Protein AF-A0AAD1UBN4-F1 (afdb_monomer)

Secondary structure (DSSP, 8-state):
-HHHHHHHHHHHHHHHHHHHHHHTTSSS---S----HHHHHHHHS-TTTEEEE-TT------GGGGGG---GGGGEEEEEE-SSS---EEEE-SSS-HHHHHHHHHHHHHHT--EEEEEEE-S--GGGTHHHHHHHHHHHHHHHHTTTTS-EEEEEEEEE-GGGTT--SEE---SSHHHHHHHHHHHHTTS-SSTTSPPPPPPPPTTS-TT-S-HHHHHHSS-S-TTS--HHHHHHHHTTTSS-PPPPP--HHHHHHHHHTT--EEEEEEE--PPPSHHHHHTTHHHHHHHHHHHHHH--S-EEEEEEEEEEHHHHHHTT-GGGT-SEEEE-TT-EEESS-HHHHHHHHTTTT--

Structure (mmCIF, N/CA/C/O backbone):
data_AF-A0AAD1UBN4-F1
#
_entry.id   AF-A0AAD1UBN4-F1
#
loop_
_atom_site.group_PDB
_atom_site.id
_atom_site.type_symbol
_atom_site.label_atom_id
_atom_site.label_alt_id
_atom_site.label_comp_id
_atom_site.label_asym_id
_atom_site.label_entity_id
_atom_site.label_seq_id
_atom_site.pdbx_PDB_ins_code
_atom_site.Cartn_x
_atom_site.Cartn_y
_atom_site.Cartn_z
_atom_site.occupancy
_atom_site.B_iso_or_equiv
_atom_site.auth_seq_id
_atom_site.auth_comp_id
_atom_site.auth_asym_id
_atom_site.auth_atom_id
_atom_site.pdbx_PDB_model_num
ATOM 1 N N . MET A 1 1 ? -43.908 -3.451 32.328 1.00 40.69 1 MET A N 1
ATOM 2 C CA . MET A 1 1 ? -43.181 -2.364 33.038 1.00 40.69 1 MET A CA 1
ATOM 3 C C . MET A 1 1 ? -41.656 -2.343 32.811 1.00 40.69 1 MET A C 1
ATOM 5 O O . MET A 1 1 ? -41.041 -1.332 33.131 1.00 40.69 1 MET A O 1
ATOM 9 N N . SER A 1 2 ? -41.026 -3.378 32.235 1.00 44.09 2 SER A N 1
ATOM 10 C CA . SER A 1 2 ? -39.569 -3.437 31.981 1.00 44.09 2 SER A CA 1
ATOM 11 C C . SER A 1 2 ? -39.107 -2.669 30.727 1.00 44.09 2 SER A C 1
ATOM 13 O O . SER A 1 2 ? -38.122 -1.937 30.796 1.00 44.09 2 SER A O 1
ATOM 15 N N . ASN A 1 3 ? -39.853 -2.735 29.616 1.00 34.16 3 ASN A N 1
ATOM 16 C CA . ASN A 1 3 ? -39.474 -2.078 28.348 1.00 34.16 3 ASN A CA 1
ATOM 17 C C . ASN A 1 3 ? -39.501 -0.535 28.417 1.00 34.16 3 ASN A C 1
ATOM 19 O O . ASN A 1 3 ? -38.657 0.132 27.824 1.00 34.16 3 ASN A O 1
ATOM 23 N N . PHE A 1 4 ? -40.404 0.046 29.215 1.00 35.28 4 PHE A N 1
ATOM 24 C CA . PHE A 1 4 ? -40.492 1.502 29.412 1.00 35.28 4 PHE A CA 1
ATOM 25 C C . PHE A 1 4 ? -39.334 2.080 30.245 1.00 35.28 4 PHE A C 1
ATOM 27 O O . PHE A 1 4 ? -38.910 3.210 30.003 1.00 35.28 4 PHE A O 1
ATOM 34 N N . LYS A 1 5 ? -38.783 1.316 31.204 1.00 38.84 5 LYS A N 1
ATOM 35 C CA . LYS A 1 5 ? -37.596 1.736 31.975 1.00 38.84 5 LYS A CA 1
ATOM 36 C C . LYS A 1 5 ? -36.324 1.700 31.118 1.00 38.84 5 LYS A C 1
ATOM 38 O O . LYS A 1 5 ? -35.503 2.606 31.225 1.00 38.84 5 LYS A O 1
ATOM 43 N N . PHE A 1 6 ? -36.204 0.721 30.217 1.00 37.53 6 PHE A N 1
ATOM 44 C CA . PHE A 1 6 ? -35.110 0.650 29.238 1.00 37.53 6 PHE A CA 1
ATOM 45 C C . PHE A 1 6 ? -35.155 1.796 28.210 1.00 37.53 6 PHE A C 1
ATOM 47 O O . PHE A 1 6 ? -34.123 2.403 27.916 1.00 37.53 6 PHE A O 1
ATOM 54 N N . GLY A 1 7 ? -36.348 2.152 27.718 1.00 36.50 7 GLY A N 1
ATOM 55 C CA . GLY A 1 7 ? -36.542 3.305 26.827 1.00 36.50 7 GLY A CA 1
ATOM 56 C C . GLY A 1 7 ? -36.177 4.647 27.476 1.00 36.50 7 GLY A C 1
ATOM 57 O O . GLY A 1 7 ? -35.532 5.490 26.858 1.00 36.50 7 GLY A O 1
ATOM 58 N N . ARG A 1 8 ? -36.503 4.838 28.763 1.00 40.09 8 ARG A N 1
ATOM 59 C CA . ARG A 1 8 ? -36.103 6.053 29.495 1.00 40.09 8 ARG A CA 1
ATOM 60 C C . ARG A 1 8 ? -34.595 6.130 29.717 1.00 40.09 8 ARG A C 1
ATOM 62 O O . ARG A 1 8 ? -34.004 7.163 29.416 1.00 40.09 8 ARG A O 1
ATOM 69 N N . ALA A 1 9 ? -33.955 5.036 30.132 1.00 51.12 9 ALA A N 1
ATOM 70 C CA . ALA A 1 9 ? -32.505 5.004 30.326 1.00 51.12 9 ALA A CA 1
ATOM 71 C C . ALA A 1 9 ? -31.733 5.307 29.026 1.00 51.12 9 ALA A C 1
ATOM 73 O O . ALA A 1 9 ? -30.783 6.087 29.038 1.00 51.12 9 ALA A O 1
ATOM 74 N N . THR A 1 10 ? -32.168 4.758 27.888 1.00 47.69 10 THR A N 1
ATOM 75 C CA . THR A 1 10 ? -31.569 5.052 26.571 1.00 47.69 10 THR A CA 1
ATOM 76 C C . THR A 1 10 ? -31.778 6.509 26.150 1.00 47.69 10 THR A C 1
ATOM 78 O O . THR A 1 10 ? -30.824 7.151 25.702 1.00 47.69 10 THR A O 1
ATOM 81 N N . SER A 1 11 ? -32.968 7.072 26.389 1.00 45.06 11 SER A N 1
ATOM 82 C CA . SER A 1 11 ? -33.256 8.486 26.112 1.00 45.06 11 SER A CA 1
ATOM 83 C C . SER A 1 11 ? -32.447 9.457 26.990 1.00 45.06 11 SER A C 1
ATOM 85 O O . SER A 1 11 ? -31.925 10.453 26.493 1.00 45.06 11 SER A O 1
ATOM 87 N N . GLU A 1 12 ? -32.234 9.145 28.272 1.00 52.19 12 GLU A N 1
ATOM 88 C CA . GLU A 1 12 ? -31.411 9.948 29.188 1.00 52.19 12 GLU A CA 1
ATOM 89 C C . GLU A 1 12 ? -29.925 9.915 28.818 1.00 52.19 12 GLU A C 1
ATOM 91 O O . GLU A 1 12 ? -29.207 10.907 28.971 1.00 52.19 12 GLU A O 1
ATOM 96 N N . ILE A 1 13 ? -29.450 8.771 28.326 1.00 56.34 13 ILE A N 1
ATOM 97 C CA . ILE A 1 13 ? -28.081 8.598 27.840 1.00 56.34 13 ILE A CA 1
ATOM 98 C C . ILE A 1 13 ? -27.878 9.372 26.519 1.00 56.34 13 ILE A C 1
ATOM 100 O O . ILE A 1 13 ? -26.861 10.051 26.353 1.00 56.34 13 ILE A O 1
ATOM 104 N N . GLN A 1 14 ? -28.849 9.352 25.598 1.00 52.72 14 GLN A N 1
ATOM 105 C CA . GLN A 1 14 ? -28.835 10.193 24.389 1.00 52.72 14 GLN A CA 1
ATOM 106 C C . GLN A 1 14 ? -28.922 11.693 24.720 1.00 52.72 14 GLN A C 1
ATOM 108 O O . GLN A 1 14 ? -28.224 12.505 24.106 1.00 52.72 14 GLN A O 1
ATOM 113 N N . CYS A 1 15 ? -29.710 12.067 25.730 1.00 43.66 15 CYS A N 1
ATOM 114 C CA . CYS A 1 15 ? -29.848 13.449 26.180 1.00 43.66 15 CYS A CA 1
ATOM 115 C C . CYS A 1 15 ? -28.535 13.982 26.781 1.00 43.66 15 CYS A C 1
ATOM 117 O O . CYS A 1 15 ? -28.036 15.017 26.331 1.00 43.66 15 CYS A O 1
ATOM 119 N N . ARG A 1 16 ? -27.883 13.229 27.685 1.00 52.25 16 ARG A N 1
ATOM 120 C CA . ARG A 1 16 ? -26.541 13.554 28.220 1.00 52.25 16 ARG A CA 1
ATOM 121 C C . ARG A 1 16 ? -25.511 13.800 27.114 1.00 52.25 16 ARG A C 1
ATOM 123 O O . ARG A 1 16 ? -24.719 14.739 27.199 1.00 52.25 16 ARG A O 1
ATOM 130 N N . TYR A 1 17 ? -25.569 13.009 26.047 1.00 47.91 17 TYR A N 1
ATOM 131 C CA . TYR A 1 17 ? -24.701 13.164 24.883 1.00 47.91 17 TYR A CA 1
ATOM 132 C C . TYR A 1 17 ? -24.978 14.460 24.099 1.00 47.91 17 TYR A C 1
ATOM 134 O O . TYR A 1 17 ? -24.047 15.192 23.754 1.00 47.91 17 TYR A O 1
ATOM 142 N N . SER A 1 18 ? -26.251 14.787 23.855 1.00 44.31 18 SER A N 1
ATOM 143 C CA . SER A 1 18 ? -26.647 16.030 23.175 1.00 44.31 18 SER A CA 1
ATOM 144 C C . SER A 1 18 ? -26.233 17.287 23.962 1.00 44.31 18 SER A C 1
ATOM 146 O O . SER A 1 18 ? -25.742 18.260 23.381 1.00 44.31 18 SER A O 1
ATOM 148 N N . ILE A 1 19 ? -26.312 17.217 25.295 1.00 41.75 19 ILE A N 1
ATOM 149 C CA . ILE A 1 19 ? -25.905 18.274 26.228 1.00 41.75 19 ILE A CA 1
ATOM 150 C C . ILE A 1 19 ? -24.377 18.427 26.245 1.00 41.75 19 ILE A C 1
ATOM 152 O O . ILE A 1 19 ? -23.876 19.547 26.165 1.00 41.75 19 ILE A O 1
ATOM 156 N N . GLY A 1 20 ? -23.616 17.324 26.238 1.00 41.78 20 GLY A N 1
ATOM 157 C CA . GLY A 1 20 ? -22.153 17.354 26.101 1.00 41.78 20 GLY A CA 1
ATOM 158 C C . GLY A 1 20 ? -21.666 17.950 24.769 1.00 41.78 20 GLY A C 1
ATOM 159 O O . GLY A 1 20 ? -20.591 18.555 24.720 1.00 41.78 20 GLY A O 1
ATOM 160 N N . ARG A 1 21 ? -22.473 17.829 23.701 1.00 40.00 21 ARG A N 1
ATOM 161 C CA . ARG A 1 21 ? -22.252 18.458 22.383 1.00 40.00 21 ARG A CA 1
ATOM 162 C C . ARG A 1 21 ? -22.496 19.975 22.416 1.00 40.00 21 ARG A C 1
ATOM 164 O O . ARG A 1 21 ? -21.700 20.709 21.836 1.00 40.00 21 ARG A O 1
ATOM 171 N N . ARG A 1 22 ? -23.551 20.445 23.100 1.00 34.28 22 ARG A N 1
ATOM 172 C CA . ARG A 1 22 ? -23.881 21.882 23.250 1.00 34.28 22 ARG A CA 1
ATOM 173 C C . ARG A 1 22 ? -22.940 22.607 24.219 1.00 34.28 22 ARG A C 1
ATOM 175 O O . ARG A 1 22 ? -22.337 23.600 23.836 1.00 34.28 22 ARG A O 1
ATOM 182 N N . ALA A 1 23 ? -22.686 22.052 25.403 1.00 35.12 23 ALA A N 1
ATOM 183 C CA . ALA A 1 23 ? -21.879 22.710 26.439 1.00 35.12 23 ALA A CA 1
ATOM 184 C C . ALA A 1 23 ? -20.400 22.937 26.050 1.00 35.12 23 ALA A C 1
ATOM 186 O O . ALA A 1 23 ? -19.745 23.827 26.588 1.00 35.12 23 ALA A O 1
ATOM 187 N N . LYS A 1 24 ? -19.854 22.158 25.101 1.00 40.78 24 LYS A N 1
ATOM 188 C CA . LYS A 1 24 ? -18.503 22.377 24.544 1.00 40.78 24 LYS A CA 1
ATOM 189 C C . LYS A 1 24 ? -18.468 23.298 23.325 1.00 40.78 24 LYS A C 1
ATOM 191 O O . LYS A 1 24 ? -17.383 23.771 22.991 1.00 40.78 24 LYS A O 1
ATOM 196 N N . LYS A 1 25 ? -19.606 23.536 22.664 1.00 39.41 25 LYS A N 1
ATOM 197 C CA . LYS A 1 25 ? -19.700 24.453 21.519 1.00 39.41 25 LYS A CA 1
ATOM 198 C C . LYS A 1 25 ? -19.589 25.915 21.970 1.00 39.41 25 LYS A C 1
ATOM 200 O O . LYS A 1 25 ? -19.008 26.712 21.243 1.00 39.41 25 LYS A O 1
ATOM 205 N N . ASP A 1 26 ? -20.018 26.210 23.199 1.00 35.56 26 ASP A N 1
ATOM 206 C CA . ASP A 1 26 ? -20.191 27.590 23.669 1.00 35.56 26 ASP A CA 1
ATOM 207 C C . ASP A 1 26 ? -19.020 28.171 24.481 1.00 35.56 26 ASP A C 1
ATOM 209 O O . ASP A 1 26 ? -19.020 29.366 24.744 1.00 35.56 26 ASP A O 1
ATOM 213 N N . ASN A 1 27 ? -17.991 27.394 24.861 1.00 35.59 27 ASN A N 1
ATOM 214 C CA . ASN A 1 27 ? -17.029 27.867 25.878 1.00 35.59 27 ASN A CA 1
ATOM 215 C C . ASN A 1 27 ? -15.528 27.744 25.576 1.00 35.59 27 ASN A C 1
ATOM 217 O O . ASN A 1 27 ? -14.708 27.735 26.490 1.00 35.59 27 ASN A O 1
ATOM 221 N N . LYS A 1 28 ? -15.117 27.731 24.305 1.00 39.56 28 LYS A N 1
ATOM 222 C CA . LYS A 1 28 ? -13.727 28.066 23.942 1.00 39.56 28 LYS A CA 1
ATOM 223 C C . LYS A 1 28 ? -13.703 28.719 22.567 1.00 39.56 28 LYS A C 1
ATOM 225 O O . LYS A 1 28 ? -13.996 28.057 21.574 1.00 39.56 28 LYS A O 1
ATOM 230 N N . LYS A 1 29 ? -13.307 29.998 22.511 1.00 34.53 29 LYS A N 1
ATOM 231 C CA . LYS A 1 29 ? -12.837 30.654 21.280 1.00 34.53 29 LYS A CA 1
ATOM 232 C C . LYS A 1 29 ? -11.952 29.644 20.526 1.00 34.53 29 LYS A C 1
ATOM 234 O O . LYS A 1 29 ? -10.978 29.150 21.097 1.00 34.53 29 LYS A O 1
ATOM 239 N N . ARG A 1 30 ? -12.347 29.252 19.305 1.00 46.88 30 ARG A N 1
ATOM 240 C CA . ARG A 1 30 ? -11.632 28.296 18.433 1.00 46.88 30 ARG A CA 1
ATOM 241 C C . ARG A 1 30 ? -10.308 28.933 17.989 1.00 46.88 30 ARG A C 1
ATOM 243 O O . ARG A 1 30 ? -10.215 29.465 16.896 1.00 46.88 30 ARG 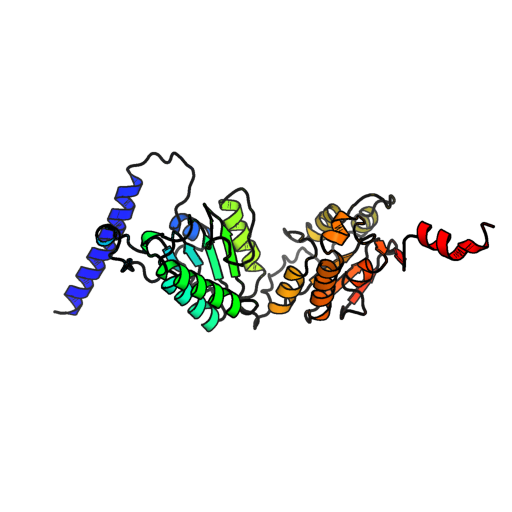A O 1
ATOM 250 N N . VAL A 1 31 ? -9.308 28.927 18.868 1.00 35.25 31 VAL A N 1
ATOM 251 C CA . VAL A 1 31 ? -7.986 29.547 18.641 1.00 35.25 31 VAL A CA 1
ATOM 252 C C . VAL A 1 31 ? -7.076 28.672 17.761 1.00 35.25 31 VAL A C 1
ATOM 254 O O . VAL A 1 31 ? -5.959 29.048 17.444 1.00 35.25 31 VAL A O 1
ATOM 257 N N . ASP A 1 32 ? -7.549 27.518 17.294 1.00 43.16 32 ASP A N 1
ATOM 258 C CA . ASP A 1 32 ? -6.788 26.671 16.378 1.00 43.16 32 ASP A CA 1
ATOM 259 C C . ASP A 1 32 ? -7.786 25.932 15.474 1.00 43.16 32 ASP A C 1
ATOM 261 O O . ASP A 1 32 ? -8.764 25.370 15.974 1.00 43.16 32 ASP A O 1
ATOM 265 N N . HIS A 1 33 ? -7.586 25.936 14.153 1.00 54.91 33 HIS A N 1
ATOM 266 C CA . HIS A 1 33 ? -8.491 25.382 13.125 1.00 54.91 33 HIS A CA 1
ATOM 267 C C . HIS A 1 33 ? -8.629 23.835 13.162 1.00 54.91 33 HIS A C 1
ATOM 269 O O . HIS A 1 33 ? -8.739 23.166 12.131 1.00 54.91 33 HIS A O 1
ATOM 275 N N . LYS A 1 34 ? -8.586 23.206 14.342 1.00 64.94 34 LYS A N 1
ATOM 276 C CA . LYS A 1 34 ? -8.618 21.751 14.503 1.00 64.94 34 LYS A CA 1
ATOM 277 C C . LYS A 1 34 ? -10.053 21.226 14.533 1.00 64.94 34 LYS A C 1
ATOM 279 O O . LYS A 1 34 ? -10.705 21.261 15.571 1.00 64.94 34 LYS A O 1
ATOM 284 N N . LEU A 1 35 ? -10.480 20.642 13.412 1.00 70.81 35 LEU A N 1
ATOM 285 C CA . LEU A 1 35 ? -11.685 19.808 13.330 1.00 70.81 35 LEU A CA 1
ATOM 286 C C . LEU A 1 35 ? -11.656 18.700 14.392 1.00 70.81 35 LEU A C 1
ATOM 288 O O . LEU A 1 35 ? -10.607 18.086 14.633 1.00 70.81 35 LEU A O 1
ATOM 292 N N . THR A 1 36 ? -12.800 18.432 15.006 1.00 79.00 36 THR A N 1
ATOM 293 C CA . THR A 1 36 ? -13.026 17.278 15.880 1.00 79.00 36 THR A CA 1
ATOM 294 C C . THR A 1 36 ? -13.073 15.985 15.068 1.00 79.00 36 THR A C 1
ATOM 296 O O . THR A 1 36 ? -13.302 16.008 13.867 1.00 79.00 36 THR A O 1
ATOM 299 N N . VAL A 1 37 ? -12.883 14.843 15.730 1.00 76.00 37 VAL A N 1
ATOM 300 C CA . VAL A 1 37 ? -12.963 13.516 15.095 1.00 76.00 37 VAL A CA 1
ATOM 301 C C . VAL A 1 37 ? -14.274 13.325 14.326 1.00 76.00 37 VAL A C 1
ATOM 303 O O . VAL A 1 37 ? -14.255 12.895 13.184 1.00 76.00 37 VAL A O 1
ATOM 306 N N . ARG A 1 38 ? -15.414 13.696 14.920 1.00 79.12 38 ARG A N 1
ATOM 307 C CA . ARG A 1 38 ? -16.723 13.523 14.272 1.00 79.12 38 ARG A CA 1
ATOM 308 C C . ARG A 1 38 ? -16.912 14.458 13.081 1.00 79.12 38 ARG A C 1
ATOM 310 O O . ARG A 1 38 ? -17.337 13.988 12.045 1.00 79.12 38 ARG A O 1
ATOM 317 N N . GLU A 1 39 ? -16.472 15.713 13.182 1.00 80.25 39 GLU A N 1
ATOM 318 C CA . GLU A 1 39 ? -16.469 16.624 12.023 1.00 80.25 39 GLU A CA 1
ATOM 319 C C . GLU A 1 39 ? -15.572 16.105 10.881 1.00 80.25 39 GLU A C 1
ATOM 321 O O . GLU A 1 39 ? -15.825 16.408 9.725 1.00 80.25 39 GLU A O 1
ATOM 326 N N . ARG A 1 40 ? -14.515 15.333 11.177 1.00 78.81 40 ARG A N 1
ATOM 327 C CA . ARG A 1 40 ? -13.683 14.693 10.140 1.00 78.81 40 ARG A CA 1
ATOM 328 C C . ARG A 1 40 ? -14.388 13.489 9.507 1.00 78.81 40 ARG A C 1
ATOM 330 O O . ARG A 1 40 ? -14.245 13.301 8.306 1.00 78.81 40 ARG A O 1
ATOM 337 N N . LEU A 1 41 ? -15.148 12.719 10.290 1.00 78.56 41 LEU A N 1
ATOM 338 C CA . LEU A 1 41 ? -15.990 11.627 9.783 1.00 78.56 41 LEU A CA 1
ATOM 339 C C . LEU A 1 41 ? -17.098 12.162 8.871 1.00 78.56 41 LEU A C 1
ATOM 341 O O . LEU A 1 41 ? -17.278 11.626 7.787 1.00 78.56 41 LEU A O 1
ATOM 345 N N . ASP A 1 42 ? -17.745 13.262 9.265 1.00 81.62 42 ASP A N 1
ATOM 346 C CA . ASP A 1 42 ? -18.785 13.932 8.470 1.00 81.62 42 ASP A CA 1
ATOM 347 C C . ASP A 1 42 ? -18.246 14.457 7.119 1.00 81.62 42 ASP A C 1
ATOM 349 O O . ASP A 1 42 ? -19.007 14.658 6.183 1.00 81.62 42 ASP A O 1
ATOM 353 N N . LEU A 1 43 ? -16.931 14.697 7.003 1.00 80.44 43 LEU A N 1
ATOM 354 C CA . LEU A 1 43 ? -16.283 15.070 5.737 1.00 80.44 43 LEU A CA 1
ATOM 355 C C . LEU A 1 43 ? -15.832 13.862 4.910 1.00 80.44 43 LEU A C 1
ATOM 357 O O . LEU A 1 43 ? -15.632 13.989 3.701 1.00 80.44 43 LEU A O 1
ATOM 361 N N . LEU A 1 44 ? -15.567 12.724 5.555 1.00 78.81 44 LEU A N 1
ATOM 362 C CA . LEU A 1 44 ? -15.120 11.534 4.844 1.00 78.81 44 LEU A CA 1
ATOM 363 C C . LEU A 1 44 ? -16.295 10.746 4.276 1.00 78.81 44 LEU A C 1
ATOM 365 O O . LEU A 1 44 ? -16.172 10.251 3.163 1.00 78.81 44 LEU A O 1
ATOM 369 N N . PHE A 1 45 ? -17.398 10.668 5.009 1.00 80.12 45 PHE A N 1
ATOM 370 C CA . PHE A 1 45 ? -18.558 9.861 4.659 1.00 80.12 45 PHE A CA 1
ATOM 371 C C . PHE A 1 45 ? -19.722 10.710 4.188 1.00 80.12 45 PHE A C 1
ATOM 373 O O . PHE A 1 45 ? -19.771 11.914 4.444 1.00 80.12 45 PHE A O 1
ATOM 380 N N . ASP A 1 46 ? -20.651 10.069 3.493 1.00 81.19 46 ASP A N 1
ATOM 381 C CA . ASP A 1 46 ? -21.865 10.740 3.061 1.00 81.19 46 ASP A CA 1
ATOM 382 C C . ASP A 1 46 ? -22.818 10.960 4.248 1.00 81.19 46 ASP A C 1
ATOM 384 O O . ASP A 1 46 ? -22.751 10.310 5.299 1.00 81.19 46 ASP A O 1
ATOM 388 N N . GLU A 1 47 ? -23.693 11.956 4.130 1.00 76.69 47 GLU A N 1
ATOM 389 C CA . GLU A 1 47 ? -24.509 12.375 5.263 1.00 76.69 47 GLU A CA 1
ATOM 390 C C . GLU A 1 47 ? -25.480 11.259 5.690 1.00 76.69 47 GLU A C 1
ATOM 392 O O . GLU A 1 47 ? -26.281 10.754 4.907 1.00 76.69 47 GLU A O 1
ATOM 397 N N . GLY A 1 48 ? -25.406 10.857 6.964 1.00 78.94 48 GLY A N 1
ATOM 398 C CA . GLY A 1 48 ? -26.292 9.842 7.544 1.00 78.94 48 GLY A CA 1
ATOM 399 C C . GLY A 1 48 ? -25.904 8.382 7.279 1.00 78.94 48 GLY A C 1
ATOM 400 O O . GLY A 1 48 ? -26.620 7.487 7.733 1.00 78.94 48 GLY A O 1
ATOM 401 N N . THR A 1 49 ? -24.779 8.107 6.613 1.00 79.81 49 THR A N 1
ATOM 402 C CA . THR A 1 49 ? -24.348 6.730 6.302 1.00 79.81 49 THR A CA 1
ATOM 403 C C . THR A 1 49 ? -23.526 6.082 7.422 1.00 79.81 49 THR A C 1
ATOM 405 O O . THR A 1 49 ? -23.534 4.857 7.569 1.00 79.81 49 THR A O 1
ATOM 408 N N . PHE A 1 50 ? -22.843 6.877 8.251 1.00 83.69 50 PHE A N 1
ATOM 409 C CA . PHE A 1 50 ? -21.962 6.379 9.308 1.00 83.69 50 PHE A CA 1
ATOM 410 C C . PHE A 1 50 ? -22.721 5.921 10.565 1.00 83.69 50 PHE A C 1
ATOM 412 O O . PHE A 1 50 ? -23.409 6.695 11.236 1.00 83.69 50 PHE A O 1
ATOM 419 N N . THR A 1 51 ? -22.510 4.664 10.957 1.00 83.56 51 THR A N 1
ATOM 420 C CA . THR A 1 51 ? -23.065 4.055 12.170 1.00 83.56 51 THR A CA 1
ATOM 421 C C . THR A 1 51 ? -21.961 3.758 13.187 1.00 83.56 51 THR A C 1
ATOM 423 O O . THR A 1 51 ? -21.139 2.856 13.012 1.00 83.56 51 THR A O 1
ATOM 426 N N . GLU A 1 52 ? -21.968 4.509 14.292 1.00 83.62 52 GLU A N 1
ATOM 427 C CA . GLU A 1 52 ? -20.989 4.401 15.382 1.00 83.62 52 GLU A CA 1
ATOM 428 C C . GLU A 1 52 ? -21.269 3.199 16.298 1.00 83.62 52 GLU A C 1
ATOM 430 O O . GLU A 1 52 ? -22.381 3.012 16.795 1.00 83.62 52 GLU A O 1
ATOM 435 N N . TYR A 1 53 ? -20.222 2.439 16.602 1.00 82.25 53 TYR A N 1
ATOM 436 C CA . TYR A 1 53 ? -20.234 1.340 17.557 1.00 82.25 53 TYR A CA 1
ATOM 437 C C . TYR A 1 53 ? -19.670 1.744 18.916 1.00 82.25 53 TYR A C 1
ATOM 439 O O . TYR A 1 53 ? -18.772 2.587 19.037 1.00 82.25 53 TYR A O 1
ATOM 447 N N . ASP A 1 54 ? -20.166 1.067 19.957 1.00 82.25 54 ASP A N 1
ATOM 448 C CA . ASP A 1 54 ? -19.593 1.099 21.301 1.00 82.25 54 ASP A CA 1
ATOM 449 C C . ASP A 1 54 ? -19.419 2.536 21.843 1.00 82.25 54 ASP A C 1
ATOM 451 O O . ASP A 1 54 ? -18.386 2.898 22.422 1.00 82.25 54 ASP A O 1
ATOM 455 N N . ARG A 1 55 ? -20.439 3.375 21.612 1.00 80.62 55 ARG A N 1
ATOM 456 C CA . ARG A 1 55 ? -20.445 4.812 21.937 1.00 80.62 55 ARG A CA 1
ATOM 457 C C . ARG A 1 55 ? -20.255 5.093 23.435 1.00 80.62 55 ARG A C 1
ATOM 459 O O . ARG A 1 55 ? -19.667 6.101 23.810 1.00 80.62 55 ARG A O 1
ATOM 466 N N . TYR A 1 56 ? -20.730 4.197 24.293 1.00 83.06 56 TYR A N 1
ATOM 467 C CA . TYR A 1 56 ? -20.755 4.386 25.750 1.00 83.06 56 TYR A CA 1
ATOM 468 C C . TYR A 1 56 ? -19.682 3.586 26.491 1.00 83.06 56 TYR A C 1
ATOM 470 O O . TYR A 1 56 ? -19.704 3.505 27.717 1.00 83.06 56 TYR A O 1
ATOM 478 N N . VAL A 1 57 ? -18.742 2.978 25.764 1.00 81.81 57 VAL A N 1
ATOM 479 C CA . VAL A 1 57 ? -17.642 2.250 26.395 1.00 81.81 57 VAL A CA 1
ATOM 480 C C . VAL A 1 57 ? -16.710 3.240 27.095 1.00 81.81 57 VAL A C 1
ATOM 482 O O . VAL A 1 57 ? -16.344 4.276 26.538 1.00 81.81 57 VAL A O 1
ATOM 485 N N . VAL A 1 58 ? -16.339 2.895 28.326 1.00 80.88 58 VAL A N 1
ATOM 486 C CA . VAL A 1 58 ? -15.431 3.644 29.199 1.00 80.88 58 VAL A CA 1
ATOM 487 C C . VAL A 1 58 ? -14.299 2.732 29.653 1.00 80.88 58 VAL A C 1
ATOM 489 O O . VAL A 1 58 ? -14.437 1.506 29.653 1.00 80.88 58 VAL A O 1
ATOM 492 N N . HIS A 1 59 ? -13.182 3.323 30.067 1.00 77.69 59 HIS A N 1
ATOM 493 C CA . HIS A 1 59 ? -12.068 2.548 30.602 1.00 77.69 59 HIS A CA 1
ATOM 494 C C . HIS A 1 59 ? -12.428 1.819 31.909 1.00 77.69 59 HIS A C 1
ATOM 496 O O . HIS A 1 59 ? -13.325 2.226 32.656 1.00 77.69 59 HIS A O 1
ATOM 502 N N . LYS A 1 60 ? -11.707 0.722 32.167 1.00 79.88 60 LYS A N 1
ATOM 503 C CA . LYS A 1 60 ? -11.821 -0.100 33.386 1.00 79.88 60 LYS A CA 1
ATOM 504 C C . LYS A 1 60 ? -10.660 0.126 34.366 1.00 79.88 60 LYS A C 1
ATOM 506 O O . LYS A 1 60 ? -10.628 -0.508 35.417 1.00 79.88 60 LYS A O 1
ATOM 511 N N . CYS A 1 61 ? -9.706 0.993 34.021 1.00 79.31 61 CYS A N 1
ATOM 512 C CA . CYS A 1 61 ? -8.520 1.237 34.832 1.00 79.31 61 CYS A CA 1
ATOM 513 C C . CYS A 1 61 ? -8.899 2.001 36.109 1.00 79.31 61 CYS A C 1
ATOM 515 O O . CYS A 1 61 ? -9.555 3.047 36.062 1.00 79.31 61 CYS A O 1
ATOM 517 N N . ASN A 1 62 ? -8.486 1.462 37.254 1.00 82.94 62 ASN A N 1
ATOM 518 C CA . ASN A 1 62 ? -8.701 2.086 38.558 1.00 82.94 62 ASN A CA 1
ATOM 519 C C . ASN A 1 62 ? -7.447 2.796 39.086 1.00 82.94 62 ASN A C 1
ATOM 521 O O . ASN A 1 62 ? -7.549 3.550 40.057 1.00 82.94 62 ASN A O 1
ATOM 525 N N . ASP A 1 63 ? -6.305 2.596 38.433 1.00 82.06 63 ASP A N 1
ATOM 526 C CA . ASP A 1 63 ? -5.010 3.086 38.883 1.00 82.06 63 ASP A CA 1
ATOM 527 C C . ASP A 1 63 ? -4.862 4.597 38.660 1.00 82.06 63 ASP A C 1
ATOM 529 O O . ASP A 1 63 ? -5.589 5.227 37.881 1.00 82.06 63 ASP A O 1
ATOM 533 N N . PHE A 1 64 ? -3.928 5.208 39.394 1.00 81.38 64 PHE A N 1
ATOM 534 C CA . PHE A 1 64 ? -3.556 6.627 39.274 1.00 81.38 64 PHE A CA 1
ATOM 535 C C . PHE A 1 64 ? -4.740 7.618 39.326 1.00 81.38 64 PHE A C 1
ATOM 537 O O . PHE A 1 64 ? -4.705 8.686 38.715 1.00 81.38 64 PHE A O 1
ATOM 544 N N . GLY A 1 65 ? -5.822 7.273 40.037 1.00 78.19 65 GLY A N 1
ATOM 545 C CA . GLY A 1 65 ? -6.994 8.142 40.208 1.00 78.19 65 GLY A CA 1
ATOM 546 C C . GLY A 1 65 ? -7.873 8.306 38.959 1.00 78.19 65 GLY A C 1
ATOM 547 O O . GLY A 1 65 ? -8.827 9.090 38.978 1.00 78.19 65 GLY A O 1
ATOM 548 N N . ILE A 1 66 ? -7.615 7.543 37.889 1.00 77.75 66 ILE A N 1
ATOM 549 C CA . ILE A 1 66 ? -8.339 7.627 36.611 1.00 77.75 66 ILE A CA 1
ATOM 550 C C . ILE A 1 66 ? -9.803 7.164 36.728 1.00 77.75 66 ILE A C 1
ATOM 552 O O . ILE A 1 66 ? -10.652 7.594 35.944 1.00 77.75 66 ILE A O 1
ATOM 556 N N . LYS A 1 67 ? -10.153 6.407 37.777 1.00 76.06 67 LYS A N 1
ATOM 557 C CA . LYS A 1 67 ? -11.524 5.949 38.075 1.00 76.06 67 LYS A CA 1
ATOM 558 C C . LYS A 1 67 ? -12.576 7.070 38.064 1.00 76.06 67 LYS A C 1
ATOM 560 O O . LYS A 1 67 ? -13.722 6.830 37.681 1.00 76.06 67 LYS A O 1
ATOM 565 N N . LYS A 1 68 ? -12.196 8.288 38.476 1.00 77.00 68 LYS A N 1
ATOM 566 C CA . LYS A 1 68 ? -13.081 9.469 38.518 1.00 77.00 68 LYS A CA 1
ATOM 567 C C . LYS A 1 68 ? -13.222 10.167 37.158 1.00 77.00 68 LYS A C 1
ATOM 569 O O . LYS A 1 68 ? -14.192 10.883 36.939 1.00 77.00 68 LYS A O 1
ATOM 574 N N . GLN A 1 69 ? -12.282 9.954 36.238 1.00 74.00 69 GLN A N 1
ATOM 575 C CA . GLN A 1 69 ? -12.248 10.590 34.922 1.00 74.00 69 GLN A CA 1
ATOM 576 C C . GLN A 1 69 ? -12.748 9.624 33.847 1.00 74.00 69 GLN A C 1
ATOM 578 O O . GLN A 1 69 ? -11.963 9.043 33.099 1.00 74.00 69 GLN A O 1
ATOM 583 N N . LYS A 1 70 ? -14.066 9.439 33.770 1.00 73.44 70 LYS A N 1
ATOM 584 C CA . LYS A 1 70 ? -14.691 8.631 32.717 1.00 73.44 70 LYS A CA 1
ATOM 585 C C . LYS A 1 70 ? -15.099 9.520 31.552 1.00 73.44 70 LYS A C 1
ATOM 587 O O . LYS A 1 70 ? -15.830 10.490 31.727 1.00 73.44 70 LYS A O 1
ATOM 592 N N . PHE A 1 71 ? -14.611 9.179 30.367 1.00 75.56 71 PHE A N 1
ATOM 593 C CA . PHE A 1 71 ? -15.011 9.813 29.121 1.00 75.56 71 PHE A CA 1
ATOM 594 C C . PHE A 1 71 ? -15.758 8.784 28.284 1.00 75.56 71 PHE A C 1
ATOM 596 O O . PHE A 1 71 ? -15.233 7.694 28.054 1.00 75.56 71 PHE A O 1
ATOM 603 N N . ASP A 1 72 ? -16.947 9.143 27.807 1.00 71.38 72 ASP A N 1
ATOM 604 C CA . ASP A 1 72 ? -17.669 8.336 26.824 1.00 71.38 72 ASP A CA 1
ATOM 605 C C . ASP A 1 72 ? -16.792 8.118 25.586 1.00 71.38 72 ASP A C 1
ATOM 607 O O . ASP A 1 72 ? -15.937 8.953 25.260 1.00 71.38 72 ASP A O 1
ATOM 611 N N . THR A 1 73 ? -16.995 6.998 24.890 1.00 68.56 73 THR A N 1
ATOM 612 C CA . THR A 1 73 ? -16.145 6.479 23.799 1.00 68.56 73 THR A CA 1
ATOM 613 C C . THR A 1 73 ? -14.686 6.197 24.174 1.00 68.56 73 THR A C 1
ATOM 615 O O . THR A 1 73 ? -13.906 5.843 23.297 1.00 68.56 73 THR A O 1
ATOM 618 N N . ASP A 1 74 ? -14.285 6.424 25.430 1.00 70.56 74 ASP A N 1
ATOM 619 C CA . ASP A 1 74 ? -12.892 6.508 25.892 1.00 70.56 74 ASP A CA 1
ATOM 620 C C . ASP A 1 74 ? -11.952 7.241 24.908 1.00 70.56 74 ASP A C 1
ATOM 622 O O . ASP A 1 74 ? -10.770 6.930 24.771 1.00 70.56 74 ASP A O 1
ATOM 626 N N . ARG A 1 75 ? -12.497 8.268 24.235 1.00 72.69 75 ARG A N 1
ATOM 627 C CA . ARG A 1 75 ? -11.832 9.110 23.223 1.00 72.69 75 ARG A CA 1
ATOM 628 C C . ARG A 1 75 ? -11.477 8.411 21.899 1.00 72.69 75 ARG A C 1
ATOM 630 O O . ARG A 1 75 ? -10.693 8.966 21.132 1.00 72.69 75 ARG A O 1
ATOM 637 N N . VAL A 1 76 ? -12.075 7.264 21.583 1.00 75.50 76 VAL A N 1
ATOM 638 C CA . VAL A 1 76 ? -11.909 6.575 20.293 1.00 75.50 76 VAL A CA 1
ATOM 639 C C . VAL A 1 76 ? -13.272 6.324 19.649 1.00 75.50 76 VAL A C 1
ATOM 641 O O . VAL A 1 76 ? -14.143 5.656 20.216 1.00 75.50 76 VAL A O 1
ATOM 644 N N . VAL A 1 77 ? -13.442 6.847 18.437 1.00 80.25 77 VAL A N 1
ATOM 645 C CA . VAL A 1 77 ? -14.662 6.675 17.641 1.00 80.25 77 VAL A CA 1
ATOM 646 C C . VAL A 1 77 ? -14.435 5.557 16.637 1.00 80.25 77 VAL A C 1
ATOM 648 O O . VAL A 1 77 ? -13.415 5.514 15.958 1.00 80.25 77 VAL A O 1
ATOM 651 N N . THR A 1 78 ? -15.383 4.634 16.577 1.00 82.25 78 THR A N 1
ATOM 652 C CA . THR A 1 78 ? -15.302 3.391 15.810 1.00 82.25 78 THR A CA 1
ATOM 653 C C . THR A 1 78 ? -16.667 3.165 15.183 1.00 82.25 78 THR A C 1
ATOM 655 O O . THR A 1 78 ? -17.664 3.282 15.896 1.00 82.25 78 THR A O 1
ATOM 658 N N . GLY A 1 79 ? -16.757 2.845 13.904 1.00 82.69 79 GLY A N 1
ATOM 659 C CA . GLY A 1 79 ? -18.043 2.569 13.270 1.00 82.69 79 GLY A CA 1
ATOM 660 C C . GLY A 1 79 ? -17.884 2.267 11.796 1.00 82.69 79 GLY A C 1
ATOM 661 O O . GLY A 1 79 ? -16.793 2.436 11.267 1.00 82.69 79 GLY A O 1
ATOM 662 N N . HIS A 1 80 ? -18.965 1.843 11.155 1.00 80.38 80 HIS A N 1
ATOM 663 C CA . HIS A 1 80 ? -18.998 1.470 9.740 1.00 80.38 80 HIS A CA 1
ATOM 664 C C . HIS A 1 80 ? -19.884 2.406 8.931 1.00 80.38 80 HIS A C 1
ATOM 666 O O . HIS A 1 80 ? -20.754 3.071 9.497 1.00 80.38 80 HIS A O 1
ATOM 672 N N . GLU A 1 81 ? -19.651 2.457 7.626 1.00 80.06 81 GLU A N 1
ATOM 673 C CA . GLU A 1 81 ? -20.527 3.138 6.686 1.00 80.06 81 GLU A CA 1
ATOM 674 C C . GLU A 1 81 ? -21.531 2.135 6.095 1.00 80.06 81 GLU A C 1
ATOM 676 O O . GLU A 1 81 ? -21.239 0.950 5.961 1.00 80.06 81 GLU A O 1
ATOM 681 N N . LYS A 1 82 ? -22.756 2.595 5.816 1.00 62.78 82 LYS A N 1
ATOM 682 C CA . LYS A 1 82 ? -23.859 1.760 5.313 1.00 62.78 82 LYS A CA 1
ATOM 683 C C . LYS A 1 82 ? -23.999 1.769 3.782 1.00 62.78 82 LYS A C 1
ATOM 685 O O . LYS A 1 82 ? -24.715 0.938 3.232 1.00 62.78 82 LYS A O 1
ATOM 690 N N . SER A 1 83 ? -23.362 2.720 3.105 1.00 50.53 83 SER A N 1
ATOM 691 C CA . SER A 1 83 ? -23.368 2.849 1.647 1.00 50.53 83 SER A CA 1
ATOM 692 C C . SER A 1 83 ? -22.411 1.814 1.047 1.00 50.53 83 SER A C 1
ATOM 694 O O . SER A 1 83 ? -21.219 1.912 1.285 1.00 50.53 83 SER A O 1
ATOM 696 N N . MET A 1 84 ? -22.966 0.807 0.358 1.00 39.72 84 MET A N 1
ATOM 697 C CA . MET A 1 84 ? -22.304 -0.247 -0.440 1.00 39.72 84 MET A CA 1
ATOM 698 C C . MET A 1 84 ? -20.981 -0.806 0.119 1.00 39.72 84 MET A C 1
ATOM 700 O O . MET A 1 84 ? -19.928 -0.225 -0.078 1.00 39.72 84 MET A O 1
ATOM 704 N N . GLU A 1 85 ? -21.030 -1.985 0.750 1.00 40.19 85 GLU A N 1
ATOM 705 C CA . GLU A 1 85 ? -19.856 -2.871 0.937 1.00 40.19 85 GLU A CA 1
ATOM 706 C C . GLU A 1 85 ? -18.600 -2.237 1.594 1.00 40.19 85 GLU A C 1
ATOM 708 O O . GLU A 1 85 ? -17.480 -2.713 1.421 1.00 40.19 85 GLU A O 1
ATOM 713 N N . GLU A 1 86 ? -18.759 -1.188 2.411 1.00 44.34 86 GLU A N 1
ATOM 714 C CA . GLU A 1 86 ? -17.639 -0.449 3.016 1.00 44.34 86 GLU A CA 1
ATOM 715 C C . GLU A 1 86 ? -17.664 -0.480 4.560 1.00 44.34 86 GLU A C 1
ATOM 717 O O . GLU A 1 86 ? -18.293 0.331 5.245 1.00 44.34 86 GLU A O 1
ATOM 722 N N . LEU A 1 87 ? -16.925 -1.423 5.163 1.00 41.94 87 LEU A N 1
ATOM 723 C CA . LEU A 1 87 ? -16.746 -1.494 6.619 1.00 41.94 87 LEU A CA 1
ATOM 724 C C . LEU A 1 87 ? -15.536 -0.680 7.128 1.00 41.94 87 LEU A C 1
ATOM 726 O O . LEU A 1 87 ? -14.447 -1.193 7.346 1.00 41.94 87 LEU A O 1
ATOM 730 N N . SER A 1 88 ? -15.858 0.516 7.613 1.00 44.56 88 SER A N 1
ATOM 731 C CA . SER A 1 88 ? -15.422 1.102 8.895 1.00 44.56 88 SER A CA 1
ATOM 732 C C . SER A 1 88 ? -14.103 1.856 9.078 1.00 44.56 88 SER A C 1
ATOM 734 O O . SER A 1 88 ? -12.990 1.334 9.022 1.00 44.56 88 SER A O 1
ATOM 736 N N . MET A 1 89 ? -14.295 3.111 9.510 1.00 42.19 89 MET A N 1
ATOM 737 C CA . MET A 1 89 ? -13.274 3.998 10.040 1.00 42.19 89 MET A CA 1
ATOM 738 C C . MET A 1 89 ? -13.088 3.876 11.546 1.00 42.19 89 MET A C 1
ATOM 740 O O . MET A 1 89 ? -14.033 3.792 12.341 1.00 42.19 89 MET A O 1
ATOM 744 N N . LEU A 1 90 ? -11.833 4.041 11.934 1.00 47.41 90 LEU A N 1
ATOM 745 C CA . LEU A 1 90 ? -11.361 4.071 13.300 1.00 47.41 90 LEU A CA 1
ATOM 746 C C . LEU A 1 90 ? -10.631 5.388 13.559 1.00 47.41 90 LEU A C 1
ATOM 748 O O . LEU A 1 90 ? -9.555 5.599 13.015 1.00 47.41 90 LEU A O 1
ATOM 752 N N . SER A 1 91 ? -11.158 6.256 14.421 1.00 45.94 91 SER A N 1
ATOM 753 C CA . SER A 1 91 ? -10.477 7.497 14.804 1.00 45.94 91 SER A CA 1
ATOM 754 C C . SER A 1 91 ? -10.021 7.454 16.259 1.00 45.94 91 SER A C 1
ATOM 756 O O . SER A 1 91 ? -10.811 7.345 17.202 1.00 45.94 91 SER A O 1
ATOM 758 N N . HIS A 1 92 ? -8.701 7.494 16.427 1.00 47.59 92 HIS A N 1
ATOM 759 C CA . HIS A 1 92 ? -7.982 7.206 17.655 1.00 47.59 92 HIS A CA 1
ATOM 760 C C . HIS A 1 92 ? -7.509 8.457 18.399 1.00 47.59 92 HIS A C 1
ATOM 762 O O . HIS A 1 92 ? -6.636 9.189 17.929 1.00 47.59 92 HIS A O 1
ATOM 768 N N . LYS A 1 93 ? -7.938 8.576 19.662 1.00 43.38 93 LYS A N 1
ATOM 769 C CA . LYS A 1 93 ? -7.189 9.253 20.726 1.00 43.38 93 LYS A CA 1
ATOM 770 C C . LYS A 1 93 ? -6.943 8.293 21.893 1.00 43.38 93 LYS A C 1
ATOM 772 O O . LYS A 1 93 ? -7.834 8.029 22.686 1.00 43.38 93 LYS A O 1
ATOM 777 N N . THR A 1 94 ? -5.687 7.876 22.061 1.00 33.84 94 THR A N 1
ATOM 778 C CA . THR A 1 94 ? -5.108 7.206 23.251 1.00 33.84 94 THR A CA 1
ATOM 779 C C . THR A 1 94 ? -5.454 5.722 23.483 1.00 33.84 94 THR A C 1
ATOM 781 O O . THR A 1 94 ? -6.274 5.124 22.797 1.00 33.84 94 THR A O 1
ATOM 784 N N . SER A 1 95 ? -4.707 5.103 24.399 1.00 35.56 95 SER A N 1
ATOM 785 C CA . SER A 1 95 ? -4.170 3.735 24.320 1.00 35.56 95 SER A CA 1
ATOM 786 C C . SER A 1 95 ? -4.997 2.592 24.912 1.00 35.56 95 SER A C 1
ATOM 788 O O . SER A 1 95 ? -4.491 1.481 25.053 1.00 35.56 95 SER A O 1
ATOM 790 N N . LEU A 1 96 ? -6.242 2.845 25.295 1.00 40.91 96 LEU A N 1
ATOM 791 C CA . LEU A 1 96 ? -7.038 1.856 26.024 1.00 40.91 96 LEU A CA 1
ATOM 792 C C . LEU A 1 96 ? -7.803 0.889 25.138 1.00 40.91 96 LEU A C 1
ATOM 794 O O . LEU A 1 96 ? -8.527 0.032 25.627 1.00 40.91 96 LEU A O 1
ATOM 798 N N . PHE A 1 97 ? -7.696 1.051 23.830 1.00 58.59 97 PHE A N 1
ATOM 799 C CA . PHE A 1 97 ? -8.780 0.633 22.963 1.00 58.59 97 PHE A CA 1
ATOM 800 C C . PHE A 1 97 ? -8.349 -0.282 21.843 1.00 58.59 97 PHE A C 1
ATOM 802 O O . PHE A 1 97 ? -8.986 -0.265 20.794 1.00 58.59 97 PHE A O 1
ATOM 809 N N . SER A 1 98 ? -7.328 -1.118 22.072 1.00 61.19 98 SER A N 1
ATOM 810 C CA . SER A 1 98 ? -7.137 -2.261 21.182 1.00 61.19 98 SER A CA 1
ATOM 811 C C . SER A 1 98 ? -8.441 -3.007 21.039 1.00 61.19 98 SER A C 1
ATOM 813 O O . SER A 1 98 ? -8.846 -3.156 19.916 1.00 61.19 98 SER A O 1
ATOM 815 N N . GLU A 1 99 ? -9.188 -3.316 22.101 1.00 75.81 99 GLU A N 1
ATOM 816 C CA . GLU A 1 99 ? -10.419 -4.113 22.006 1.00 75.81 99 GLU A CA 1
ATOM 817 C C . GLU A 1 99 ? -11.411 -3.611 20.947 1.00 75.81 99 GLU A C 1
ATOM 819 O O . GLU A 1 99 ? -11.862 -4.402 20.122 1.00 75.81 99 GLU A O 1
ATOM 824 N N . LYS A 1 100 ? -11.717 -2.307 20.892 1.00 79.81 100 LYS A N 1
ATOM 825 C CA . LYS A 1 100 ? -12.650 -1.788 19.876 1.00 79.81 100 LYS A CA 1
ATOM 826 C C . LYS A 1 100 ? -12.058 -1.765 18.475 1.00 79.81 100 LYS A C 1
ATOM 828 O O . LYS A 1 100 ? -12.751 -2.043 17.502 1.00 79.81 100 LYS A O 1
ATOM 833 N N . VAL A 1 101 ? -10.780 -1.427 18.378 1.00 78.94 101 VAL A N 1
ATOM 834 C CA . VAL A 1 101 ? -10.026 -1.395 17.119 1.00 78.94 101 VAL A CA 1
ATOM 835 C C . VAL A 1 101 ? -9.907 -2.786 16.541 1.00 78.94 101 VAL A C 1
ATOM 837 O O . VAL A 1 101 ? -10.194 -3.029 15.381 1.00 78.94 101 VAL A O 1
ATOM 840 N N . SER A 1 102 ? -9.527 -3.702 17.408 1.00 82.56 102 SER A N 1
ATOM 841 C CA . SER A 1 102 ? -9.441 -5.127 17.242 1.00 82.56 102 SER A CA 1
ATOM 842 C C . SER A 1 102 ? -10.769 -5.713 16.806 1.00 82.56 102 SER A C 1
ATOM 844 O O . SER A 1 102 ? -10.803 -6.475 15.848 1.00 82.56 102 SER A O 1
ATOM 846 N N . LYS A 1 103 ? -11.864 -5.326 17.463 1.00 85.12 103 LYS A N 1
ATOM 847 C CA . LYS A 1 103 ? -13.219 -5.727 17.089 1.00 85.12 103 LYS A CA 1
ATOM 848 C C . LYS A 1 103 ? -13.557 -5.263 15.677 1.00 85.12 103 LYS A C 1
ATOM 850 O O . LYS A 1 103 ? -13.951 -6.098 14.873 1.00 85.12 103 LYS A O 1
ATOM 855 N N . ILE A 1 104 ? -13.334 -3.988 15.356 1.00 83.81 104 ILE A N 1
ATOM 856 C CA . ILE A 1 104 ? -13.577 -3.461 14.007 1.00 83.81 104 ILE A CA 1
ATOM 857 C C . ILE A 1 104 ? -12.708 -4.152 12.960 1.00 83.81 104 ILE A C 1
ATOM 859 O O . ILE A 1 104 ? -13.227 -4.576 11.941 1.00 83.81 104 ILE A O 1
ATOM 863 N N . LYS A 1 105 ? -11.414 -4.343 13.218 1.00 83.62 105 LYS A N 1
ATOM 864 C CA . LYS A 1 105 ? -10.513 -5.061 12.306 1.00 83.62 105 LYS A CA 1
ATOM 865 C C . LYS A 1 105 ? -10.941 -6.495 12.076 1.00 83.62 105 LYS A C 1
ATOM 867 O O . LYS A 1 105 ? -10.919 -6.968 10.950 1.00 83.62 105 LYS A O 1
ATOM 872 N N . SER A 1 106 ? -11.333 -7.186 13.142 1.00 86.56 106 SER A N 1
ATOM 873 C CA . SER A 1 106 ? -11.875 -8.535 13.037 1.00 86.56 106 SER A CA 1
ATOM 874 C C . SER A 1 106 ? -13.159 -8.544 12.212 1.00 86.56 106 SER A C 1
ATOM 876 O O . SER A 1 106 ? -13.295 -9.399 11.352 1.00 86.56 106 SER A O 1
ATOM 878 N N . GLN A 1 107 ? -14.063 -7.584 12.416 1.00 85.69 107 GLN A N 1
ATOM 879 C CA . GLN A 1 107 ? -15.273 -7.462 11.602 1.00 85.69 107 GLN A CA 1
ATOM 880 C C . GLN A 1 107 ? -14.944 -7.163 10.136 1.00 85.69 107 GLN A C 1
ATOM 882 O O . GLN A 1 107 ? -15.477 -7.836 9.268 1.00 85.69 107 GLN A O 1
ATOM 887 N N . ALA A 1 108 ? -14.038 -6.222 9.866 1.00 84.31 108 ALA A N 1
ATOM 888 C CA . ALA A 1 108 ? -13.616 -5.845 8.521 1.00 84.31 108 ALA A CA 1
ATOM 889 C C . ALA A 1 108 ? -12.979 -7.021 7.775 1.00 84.31 108 ALA A C 1
ATOM 891 O O . ALA A 1 108 ? -13.320 -7.260 6.625 1.00 84.31 108 ALA A O 1
ATOM 892 N N . MET A 1 109 ? -12.128 -7.806 8.444 1.00 86.69 109 MET A N 1
ATOM 893 C CA . MET A 1 109 ? -11.583 -9.039 7.867 1.00 86.69 109 MET A CA 1
ATOM 894 C C . MET A 1 109 ? -12.671 -10.082 7.594 1.00 86.69 109 MET A C 1
ATOM 896 O O . MET A 1 109 ? -12.611 -10.748 6.572 1.00 86.69 109 MET A O 1
ATOM 900 N N . LEU A 1 110 ? -13.662 -10.225 8.483 1.00 87.12 110 LEU A N 1
ATOM 901 C CA . LEU A 1 110 ? -14.752 -11.192 8.304 1.00 87.12 110 LEU A CA 1
ATOM 902 C C . LEU A 1 110 ? -15.659 -10.855 7.119 1.00 87.12 110 LEU A C 1
ATOM 904 O O . LEU A 1 110 ? -16.182 -11.768 6.493 1.00 87.12 110 LEU A O 1
ATOM 908 N N . VAL A 1 111 ? -15.872 -9.567 6.842 1.00 85.56 111 VAL A N 1
ATOM 909 C CA . VAL A 1 111 ? -16.731 -9.119 5.735 1.00 85.56 111 VAL A CA 1
ATOM 910 C C . VAL A 1 111 ? -15.952 -8.745 4.471 1.00 85.56 111 VAL A C 1
ATOM 912 O O . VAL A 1 111 ? -16.576 -8.372 3.490 1.00 85.56 111 VAL A O 1
ATOM 915 N N . GLY A 1 112 ? -14.616 -8.801 4.492 1.00 85.44 1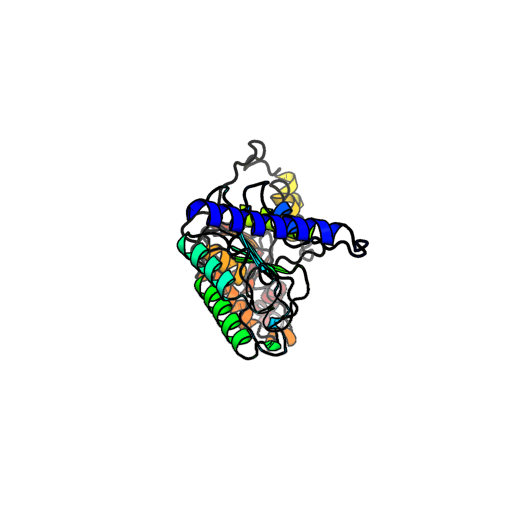12 GLY A N 1
ATOM 916 C CA . GLY A 1 112 ? -13.781 -8.422 3.348 1.00 85.44 112 GLY A CA 1
ATOM 917 C C . GLY A 1 112 ? -13.818 -6.926 3.021 1.00 85.44 112 GLY A C 1
ATOM 918 O O . GLY A 1 112 ? -13.922 -6.551 1.861 1.00 85.44 112 GLY A O 1
ATOM 919 N N . ALA A 1 113 ? -13.752 -6.060 4.032 1.00 83.62 113 ALA A N 1
ATOM 920 C CA . ALA A 1 113 ? -13.903 -4.619 3.854 1.00 83.62 113 ALA A CA 1
ATOM 921 C C . ALA A 1 113 ? -12.645 -3.792 4.153 1.00 83.62 113 ALA A C 1
ATOM 923 O O . ALA A 1 113 ? -11.865 -4.084 5.063 1.00 83.62 113 ALA A O 1
ATOM 924 N N . ARG A 1 114 ? -12.528 -2.677 3.424 1.00 84.94 114 ARG A N 1
ATOM 925 C CA . ARG A 1 114 ? -11.485 -1.647 3.544 1.00 84.94 114 ARG A CA 1
ATOM 926 C C . ARG A 1 114 ? -11.485 -0.970 4.915 1.00 84.94 114 ARG A C 1
ATOM 928 O O . ARG A 1 114 ? -12.526 -0.542 5.395 1.00 84.94 114 ARG A O 1
ATOM 935 N N . ILE A 1 115 ? -10.300 -0.756 5.491 1.00 83.19 115 ILE A N 1
ATOM 936 C CA . ILE A 1 115 ? -10.125 -0.056 6.772 1.00 83.19 115 ILE A CA 1
ATOM 937 C C . ILE A 1 115 ? -9.463 1.300 6.568 1.00 83.19 115 ILE A C 1
ATOM 939 O O . ILE A 1 115 ? -8.401 1.424 5.950 1.00 83.19 115 ILE A O 1
ATOM 943 N N . ILE A 1 116 ? -10.050 2.315 7.200 1.00 82.75 116 ILE A N 1
ATOM 944 C CA . ILE A 1 116 ? -9.467 3.650 7.305 1.00 82.75 116 ILE A CA 1
ATOM 945 C C . ILE A 1 116 ? -9.194 3.955 8.774 1.00 82.75 116 ILE A C 1
ATOM 947 O O . ILE A 1 116 ? -10.090 3.982 9.617 1.00 82.75 116 ILE A O 1
ATOM 951 N N . GLU A 1 117 ? -7.942 4.233 9.090 1.00 80.56 117 GLU A N 1
ATOM 952 C CA . GLU A 1 117 ? -7.518 4.609 10.426 1.00 80.56 117 GLU A CA 1
ATOM 953 C C . GLU A 1 117 ? -7.120 6.068 10.470 1.00 80.56 117 GLU A C 1
ATOM 955 O O . GLU A 1 117 ? -6.348 6.547 9.653 1.00 80.56 117 GLU A O 1
ATOM 960 N N . GLU A 1 118 ? -7.582 6.777 11.484 1.00 79.56 118 GLU A N 1
ATOM 961 C CA . GLU A 1 118 ? -7.165 8.130 11.774 1.00 79.56 118 GLU A CA 1
ATOM 962 C C . GLU A 1 118 ? -6.484 8.170 13.141 1.00 79.56 118 GLU A C 1
ATOM 964 O O . GLU A 1 118 ? -7.058 7.777 14.158 1.00 79.56 118 GLU A O 1
ATOM 969 N N . ASN A 1 119 ? -5.252 8.665 13.186 1.00 78.12 119 ASN A N 1
ATOM 970 C CA . ASN A 1 119 ? -4.455 8.722 14.400 1.00 78.12 119 ASN A CA 1
ATOM 971 C C . ASN A 1 119 ? -4.156 10.171 14.807 1.00 78.12 119 ASN A C 1
ATOM 973 O O . ASN A 1 119 ? -3.563 10.952 14.059 1.00 78.12 119 ASN A O 1
ATOM 977 N N . ASP A 1 120 ? -4.568 10.516 16.025 1.00 75.81 120 ASP A N 1
ATOM 978 C CA . ASP A 1 120 ? -4.345 11.803 16.693 1.00 75.81 120 ASP A CA 1
ATOM 979 C C . ASP A 1 120 ? -3.987 11.514 18.168 1.00 75.81 120 ASP A C 1
ATOM 981 O O . ASP A 1 120 ? -4.633 12.001 19.096 1.00 75.81 120 ASP A O 1
ATOM 985 N N . SER A 1 121 ? -3.008 10.629 18.415 1.00 72.75 121 SER A N 1
ATOM 986 C CA . SER A 1 121 ? -2.683 10.121 19.755 1.00 72.75 121 SER A CA 1
ATOM 987 C C . SER A 1 121 ? -1.216 10.278 20.175 1.00 72.75 121 SER A C 1
ATOM 989 O O . SER A 1 121 ? -0.276 9.846 19.515 1.00 72.75 121 SER A O 1
ATOM 991 N N . GLY A 1 122 ? -1.015 10.833 21.372 1.00 65.50 122 GLY A N 1
ATOM 992 C CA . GLY A 1 122 ? 0.307 11.086 21.950 1.00 65.50 122 GLY A CA 1
ATOM 993 C C . GLY A 1 122 ? 1.035 9.874 22.551 1.00 65.50 122 GLY A C 1
ATOM 994 O O . GLY A 1 122 ? 1.858 10.112 23.422 1.00 65.50 122 GLY A O 1
ATOM 995 N N . SER A 1 123 ? 0.765 8.630 22.111 1.00 69.56 123 SER A N 1
ATOM 996 C CA . SER A 1 123 ? 1.322 7.344 22.618 1.00 69.56 123 SER A CA 1
ATOM 997 C C . SER A 1 123 ? 0.459 6.591 23.661 1.00 69.56 123 SER A C 1
ATOM 999 O O . SER A 1 123 ? -0.740 6.841 23.822 1.00 69.56 123 SER A O 1
ATOM 1001 N N . ALA A 1 124 ? 1.061 5.573 24.289 1.00 72.44 124 ALA A N 1
ATOM 1002 C CA . ALA A 1 124 ? 0.529 4.746 25.369 1.00 72.44 124 ALA A CA 1
ATOM 1003 C C . ALA A 1 124 ? 0.130 5.579 26.607 1.00 72.44 124 ALA A C 1
ATOM 1005 O O . ALA A 1 124 ? 0.854 6.487 27.012 1.00 72.44 124 ALA A O 1
ATOM 1006 N N . LYS A 1 125 ? -1.008 5.262 27.236 1.00 74.38 125 LYS A N 1
ATOM 1007 C CA . LYS A 1 125 ? -1.413 5.784 28.549 1.00 74.38 125 LYS A CA 1
ATOM 1008 C C . LYS A 1 125 ? -0.563 5.053 29.579 1.00 74.38 125 LYS A C 1
ATOM 1010 O O . LYS A 1 125 ? -0.801 3.888 29.886 1.00 74.38 125 LYS A O 1
ATOM 1015 N N . ILE A 1 126 ? 0.423 5.761 30.115 1.00 80.88 126 ILE A N 1
ATOM 1016 C CA . ILE A 1 126 ? 1.362 5.243 31.120 1.00 80.88 126 ILE A CA 1
ATOM 1017 C C . ILE A 1 126 ? 0.618 4.716 32.353 1.00 80.88 126 ILE A C 1
ATOM 1019 O O . ILE A 1 126 ? 1.038 3.734 32.953 1.00 80.88 126 ILE A O 1
ATOM 1023 N N . GLN A 1 127 ? -0.528 5.315 32.688 1.00 80.00 127 GLN A N 1
ATOM 1024 C CA . GLN A 1 127 ? -1.339 4.936 33.845 1.00 80.00 127 GLN A CA 1
ATOM 1025 C C . GLN A 1 127 ? -1.935 3.525 33.756 1.00 80.00 127 GLN A C 1
ATOM 1027 O O . GLN A 1 127 ? -2.457 3.025 34.741 1.00 80.00 127 GLN A O 1
ATOM 1032 N N . GLU A 1 128 ? -1.887 2.886 32.591 1.00 77.75 128 GLU A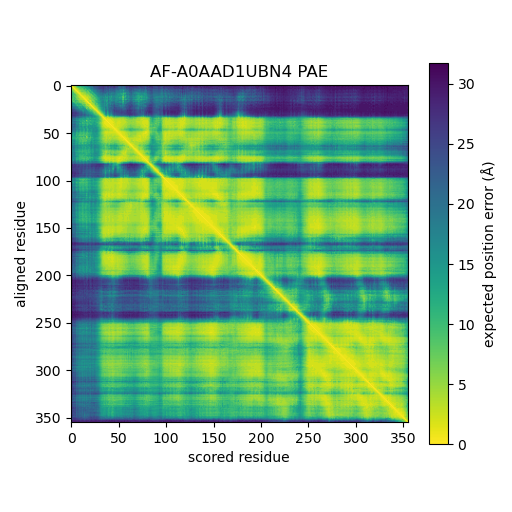 N 1
ATOM 1033 C CA . GLU A 1 128 ? -2.314 1.495 32.421 1.00 77.75 128 GLU A CA 1
ATOM 1034 C C . GLU A 1 128 ? -1.160 0.494 32.384 1.00 77.75 128 GLU A C 1
ATOM 1036 O O . GLU A 1 128 ? -1.385 -0.711 32.257 1.00 77.75 128 GLU A O 1
ATOM 1041 N N . GLY A 1 129 ? 0.078 0.987 32.429 1.00 83.88 129 GLY A N 1
ATOM 1042 C CA . GLY A 1 129 ? 1.281 0.169 32.405 1.00 83.88 129 GLY A CA 1
ATOM 1043 C C . GLY A 1 129 ? 1.301 -0.848 31.260 1.00 83.88 129 GLY A C 1
ATOM 1044 O O . GLY A 1 129 ? 1.037 -0.529 30.096 1.00 83.88 129 GLY A O 1
ATOM 1045 N N . VAL A 1 130 ? 1.617 -2.096 31.612 1.00 85.69 130 VAL A N 1
ATOM 1046 C CA . VAL A 1 130 ? 1.816 -3.219 30.679 1.00 85.69 130 VAL A CA 1
ATOM 1047 C C . VAL A 1 130 ? 0.563 -3.530 29.861 1.00 85.69 130 VAL A C 1
ATOM 1049 O O . VAL A 1 130 ? 0.672 -3.927 28.700 1.00 85.69 130 VAL A O 1
ATOM 1052 N N . LEU A 1 131 ? -0.629 -3.275 30.409 1.00 81.69 131 LEU A N 1
ATOM 1053 C CA . LEU A 1 131 ? -1.880 -3.516 29.696 1.00 81.69 131 LEU A CA 1
ATOM 1054 C C . LEU A 1 131 ? -1.955 -2.672 28.418 1.00 81.69 131 LEU A C 1
ATOM 1056 O O . LEU A 1 131 ? -2.396 -3.161 27.383 1.00 81.69 131 LEU A O 1
ATOM 1060 N N . SER A 1 132 ? -1.445 -1.436 28.438 1.00 78.44 132 SER A N 1
ATOM 1061 C CA . SER A 1 132 ? -1.397 -0.604 27.233 1.00 78.44 132 SER A CA 1
ATOM 1062 C C . SER A 1 132 ? -0.493 -1.195 26.144 1.00 78.44 132 SER A C 1
ATOM 1064 O O . SER A 1 132 ? -0.777 -0.985 24.966 1.00 78.44 132 SER A O 1
ATOM 1066 N N . LEU A 1 133 ? 0.588 -1.893 26.505 1.00 81.81 133 LEU A N 1
ATOM 1067 C CA . LEU A 1 133 ? 1.509 -2.513 25.547 1.00 81.81 133 LEU A CA 1
ATOM 1068 C C . LEU A 1 133 ? 0.923 -3.793 24.951 1.00 81.81 133 LEU A C 1
ATOM 1070 O O . LEU A 1 133 ? 0.960 -3.957 23.734 1.00 81.81 133 LEU A O 1
ATOM 1074 N N . ALA A 1 134 ? 0.319 -4.648 25.784 1.00 83.81 134 ALA A N 1
ATOM 1075 C CA . ALA A 1 134 ? -0.386 -5.847 25.326 1.00 83.81 134 ALA A CA 1
ATOM 1076 C C . ALA A 1 134 ? -1.465 -5.492 24.288 1.00 83.81 134 ALA A C 1
ATOM 1078 O O . ALA A 1 134 ? -1.563 -6.105 23.229 1.00 83.81 134 ALA A O 1
ATOM 1079 N N . ARG A 1 135 ? -2.195 -4.402 24.538 1.00 78.19 135 ARG A N 1
ATOM 1080 C CA . ARG A 1 135 ? -3.176 -3.846 23.604 1.00 78.19 135 ARG A CA 1
ATOM 1081 C C . ARG A 1 135 ? -2.559 -3.412 22.270 1.00 78.19 135 ARG A C 1
ATOM 1083 O O . ARG A 1 135 ? -3.111 -3.709 21.214 1.00 78.19 135 ARG A O 1
ATOM 1090 N N . TYR A 1 136 ? -1.410 -2.736 22.273 1.00 78.25 136 TYR A N 1
ATOM 1091 C CA . TYR A 1 136 ? -0.720 -2.414 21.017 1.00 78.25 136 TYR A CA 1
ATOM 1092 C C . TYR A 1 136 ? -0.294 -3.673 20.255 1.00 78.25 136 TYR A C 1
ATOM 1094 O O . TYR A 1 136 ? -0.474 -3.718 19.039 1.00 78.25 136 TYR A O 1
ATOM 1102 N N . ALA A 1 137 ? 0.193 -4.699 20.957 1.00 82.44 137 ALA A N 1
ATOM 1103 C CA . ALA A 1 137 ? 0.568 -5.968 20.341 1.00 82.44 137 ALA A CA 1
ATOM 1104 C C . ALA A 1 137 ? -0.615 -6.627 19.609 1.00 82.44 137 ALA A C 1
ATOM 1106 O O . ALA A 1 137 ? -0.455 -7.057 18.470 1.00 82.44 137 ALA A O 1
ATOM 1107 N N . GLU A 1 138 ? -1.821 -6.616 20.187 1.00 82.94 138 GLU A N 1
ATOM 1108 C CA . GLU A 1 138 ? -3.028 -7.120 19.510 1.00 82.94 138 GLU A CA 1
ATOM 1109 C C . GLU A 1 138 ? -3.370 -6.350 18.228 1.00 82.94 138 GLU A C 1
ATOM 1111 O O . GLU A 1 138 ? -3.801 -6.947 17.238 1.00 82.94 138 GLU A O 1
ATOM 1116 N N . ILE A 1 139 ? -3.205 -5.022 18.241 1.00 80.69 139 ILE A N 1
ATOM 1117 C CA . ILE A 1 139 ? -3.441 -4.189 17.056 1.00 80.69 139 ILE A CA 1
ATOM 1118 C C . ILE A 1 139 ? -2.421 -4.545 15.974 1.00 80.69 139 ILE A C 1
ATOM 1120 O O . ILE A 1 139 ? -2.809 -4.713 14.821 1.00 80.69 139 ILE A O 1
ATOM 1124 N N . PHE A 1 140 ? -1.139 -4.688 16.328 1.00 83.19 140 PHE A N 1
ATOM 1125 C CA . PHE A 1 140 ? -0.097 -5.059 15.368 1.00 83.19 140 PHE A CA 1
ATOM 1126 C C . PHE A 1 140 ? -0.326 -6.447 14.791 1.00 83.19 140 PHE A C 1
ATOM 1128 O O . PHE A 1 140 ? -0.243 -6.611 13.578 1.00 83.19 140 PHE A O 1
ATOM 1135 N N . GLN A 1 141 ? -0.685 -7.419 15.631 1.00 85.88 141 GLN A N 1
ATOM 1136 C CA . GLN A 1 141 ? -1.001 -8.760 15.160 1.00 85.88 141 GLN A CA 1
ATOM 1137 C C . GLN A 1 141 ? -2.150 -8.723 14.153 1.00 85.88 141 GLN A C 1
ATOM 1139 O O . GLN A 1 141 ? -2.076 -9.360 13.108 1.00 85.88 141 GLN A O 1
ATOM 1144 N N . ARG A 1 142 ? -3.190 -7.925 14.419 1.00 84.81 142 ARG A N 1
ATOM 1145 C CA . ARG A 1 142 ? -4.285 -7.757 13.462 1.00 84.81 142 ARG A CA 1
ATOM 1146 C C . ARG A 1 142 ? -3.854 -7.065 12.175 1.00 84.81 142 ARG A C 1
ATOM 1148 O O . ARG A 1 142 ? -4.285 -7.532 11.136 1.00 84.81 142 ARG A O 1
ATOM 1155 N N . ASN A 1 143 ? -2.990 -6.046 12.220 1.00 84.81 143 ASN A N 1
ATOM 1156 C CA . ASN A 1 143 ? -2.451 -5.415 11.003 1.00 84.81 143 ASN A CA 1
ATOM 1157 C C . ASN A 1 143 ? -1.730 -6.418 10.113 1.00 84.81 143 ASN A C 1
ATOM 1159 O O . ASN A 1 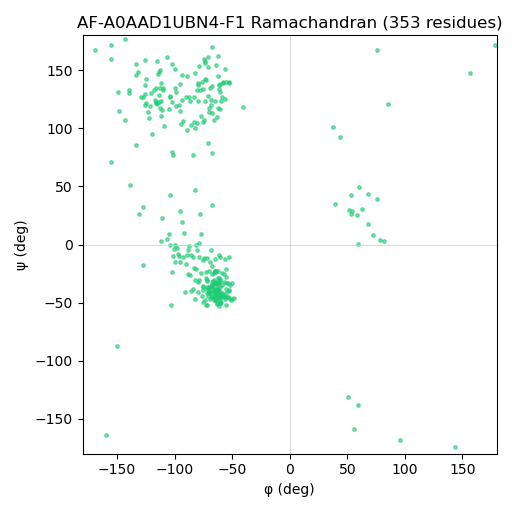143 ? -1.897 -6.387 8.897 1.00 84.81 143 ASN A O 1
ATOM 1163 N N . VAL A 1 144 ? -0.906 -7.267 10.734 1.00 86.75 144 VAL A N 1
ATOM 1164 C CA . VAL A 1 144 ? -0.157 -8.314 10.040 1.00 86.75 144 VAL A CA 1
ATOM 1165 C C . VAL A 1 144 ? -1.128 -9.319 9.433 1.00 86.75 144 VAL A C 1
ATOM 1167 O O . VAL A 1 144 ? -1.028 -9.601 8.245 1.00 86.75 144 VAL A O 1
ATOM 1170 N N . ASN A 1 145 ? -2.115 -9.782 10.203 1.00 89.38 145 ASN A N 1
ATOM 1171 C CA . ASN A 1 145 ? -3.106 -10.747 9.726 1.00 89.38 145 ASN A CA 1
ATOM 1172 C C . ASN A 1 145 ? -3.982 -10.192 8.589 1.00 89.38 145 ASN A C 1
ATOM 1174 O O . ASN A 1 145 ? -4.386 -10.952 7.719 1.00 89.38 145 ASN A O 1
ATOM 1178 N N . SER A 1 146 ? -4.275 -8.887 8.582 1.00 87.88 146 SER A N 1
ATOM 1179 C CA . SER A 1 146 ? -5.052 -8.237 7.520 1.00 87.88 146 SER A CA 1
ATOM 1180 C C . SER A 1 146 ? -4.199 -7.729 6.350 1.00 87.88 146 SER A C 1
ATOM 1182 O O . SER A 1 146 ? -4.743 -7.192 5.383 1.00 87.88 146 SER A O 1
ATOM 1184 N N . SER A 1 147 ? -2.868 -7.826 6.429 1.00 90.06 147 SER A N 1
ATOM 1185 C CA . SER A 1 147 ? -1.958 -7.303 5.407 1.00 90.06 147 SER A CA 1
ATOM 1186 C C . SER A 1 147 ? -2.082 -8.108 4.117 1.00 90.06 147 SER A C 1
ATOM 1188 O O . SER A 1 147 ? -1.821 -9.305 4.106 1.00 90.06 147 SER A O 1
ATOM 1190 N N . GLY A 1 148 ? -2.456 -7.440 3.026 1.00 87.56 148 GLY A N 1
ATOM 1191 C CA . GLY A 1 148 ? -2.679 -8.088 1.730 1.00 87.56 148 GLY A CA 1
ATOM 1192 C C . GLY A 1 148 ? -4.017 -8.825 1.606 1.00 87.56 148 GLY A C 1
ATOM 1193 O O . GLY A 1 148 ? -4.250 -9.426 0.567 1.00 87.56 148 GLY A O 1
ATOM 1194 N N . VAL A 1 149 ? -4.885 -8.758 2.625 1.00 91.12 149 VAL A N 1
ATOM 1195 C CA . VAL A 1 149 ? -6.247 -9.328 2.597 1.00 91.12 149 VAL A CA 1
ATOM 1196 C C . VAL A 1 149 ? -7.284 -8.227 2.399 1.00 91.12 149 VAL A C 1
ATOM 1198 O O . VAL A 1 149 ? -8.088 -8.266 1.479 1.00 91.12 149 VAL A O 1
ATOM 1201 N N . ILE A 1 150 ? -7.226 -7.189 3.232 1.00 89.12 150 ILE A N 1
ATOM 1202 C CA . ILE A 1 150 ? -8.084 -6.006 3.119 1.00 89.12 150 ILE A CA 1
ATOM 1203 C C . ILE A 1 150 ? -7.214 -4.749 3.046 1.00 89.12 150 ILE A C 1
ATOM 1205 O O . ILE A 1 150 ? -6.184 -4.678 3.735 1.00 89.12 150 ILE A O 1
ATOM 1209 N N . PRO A 1 151 ? -7.576 -3.735 2.243 1.00 88.00 151 PRO A N 1
ATOM 1210 C CA . PRO A 1 151 ? -6.793 -2.512 2.192 1.00 88.00 151 PRO A CA 1
ATOM 1211 C C . PRO A 1 151 ? -6.866 -1.739 3.509 1.00 88.00 151 PRO A C 1
ATOM 1213 O O . PRO A 1 151 ? -7.933 -1.564 4.097 1.00 88.00 151 PRO A O 1
ATOM 1216 N N . GLN A 1 152 ? -5.712 -1.248 3.959 1.00 84.69 152 GLN A N 1
ATOM 1217 C CA . GLN A 1 152 ? -5.560 -0.503 5.208 1.00 84.69 152 GLN A CA 1
ATOM 1218 C C . GLN A 1 152 ? -4.892 0.847 4.925 1.00 84.69 152 GLN A C 1
ATOM 1220 O O . GLN A 1 152 ? -3.751 0.898 4.451 1.00 84.69 152 GLN A O 1
ATOM 1225 N N . VAL A 1 153 ? -5.577 1.949 5.240 1.00 81.50 153 VAL A N 1
ATOM 1226 C CA . VAL A 1 153 ? -5.064 3.317 5.048 1.00 81.50 153 VAL A CA 1
ATOM 1227 C C . VAL A 1 153 ? -5.016 4.053 6.378 1.00 81.50 153 VAL A C 1
ATOM 1229 O O . VAL A 1 153 ? -6.005 4.091 7.100 1.00 81.50 153 VAL A O 1
ATOM 1232 N N . LEU A 1 154 ? -3.876 4.681 6.684 1.00 79.81 154 LEU A N 1
ATOM 1233 C CA . LEU A 1 154 ? -3.673 5.438 7.919 1.00 79.81 154 LEU A CA 1
ATOM 1234 C C . LEU A 1 154 ? -3.493 6.934 7.632 1.00 79.81 154 LEU A C 1
ATOM 1236 O O . LEU A 1 154 ? -2.560 7.362 6.949 1.00 79.81 154 LEU A O 1
ATOM 1240 N N . LEU A 1 155 ? -4.351 7.748 8.241 1.00 77.88 155 LEU A N 1
ATOM 1241 C CA . LEU A 1 155 ? -4.266 9.198 8.296 1.00 77.88 155 LEU A CA 1
ATOM 1242 C C . LEU A 1 155 ? -3.663 9.626 9.632 1.00 77.88 155 LEU A C 1
ATOM 1244 O O . LEU A 1 155 ? -4.241 9.411 10.696 1.00 77.88 155 LEU A O 1
ATOM 1248 N N . ILE A 1 156 ? -2.523 10.309 9.589 1.00 78.12 156 ILE A N 1
ATOM 1249 C CA . ILE A 1 156 ? -1.924 10.917 10.780 1.00 78.12 156 ILE A CA 1
ATOM 1250 C C . ILE A 1 156 ? -2.381 12.376 10.842 1.00 78.12 156 ILE A C 1
ATOM 1252 O O . ILE A 1 156 ? -1.905 13.221 10.088 1.00 78.12 156 ILE A O 1
ATOM 1256 N N . MET A 1 157 ? -3.328 12.672 11.734 1.00 74.81 157 MET A N 1
ATOM 1257 C CA . MET A 1 157 ? -4.007 13.977 11.822 1.00 74.81 157 MET A CA 1
ATOM 1258 C C . MET A 1 157 ? -3.649 14.763 13.094 1.00 74.81 157 MET A C 1
ATOM 1260 O O . MET A 1 157 ? -4.148 15.873 13.323 1.00 74.81 157 MET A O 1
ATOM 1264 N N . GLY A 1 158 ? -2.754 14.215 13.913 1.00 74.88 158 GLY A N 1
ATOM 1265 C CA . GLY A 1 158 ? -2.256 14.818 15.142 1.00 74.88 158 GLY A CA 1
ATOM 1266 C C . GLY A 1 158 ? -0.921 14.215 15.582 1.00 74.88 158 GLY A C 1
ATOM 1267 O O . GLY A 1 158 ? -0.248 13.578 14.771 1.00 74.88 158 GLY A O 1
ATOM 1268 N N . PRO A 1 159 ? -0.509 14.426 16.846 1.00 74.31 159 PRO A N 1
ATOM 1269 C CA . PRO A 1 159 ? 0.693 13.795 17.368 1.00 74.31 159 PRO A CA 1
ATOM 1270 C C . PRO A 1 159 ? 0.564 12.277 17.249 1.00 74.31 159 PRO A C 1
ATOM 1272 O O . PRO A 1 159 ? -0.504 11.720 17.486 1.00 74.31 159 PRO A O 1
ATOM 1275 N N . CYS A 1 160 ? 1.660 11.631 16.876 1.00 74.25 160 CYS A N 1
ATOM 1276 C CA . CYS A 1 160 ? 1.790 10.187 16.811 1.00 74.25 160 CYS A CA 1
ATOM 1277 C C . CYS A 1 160 ? 3.210 9.860 17.268 1.00 74.25 160 CYS A C 1
ATOM 1279 O O . CYS A 1 160 ? 4.167 10.174 16.567 1.00 74.25 160 CYS A O 1
ATOM 1281 N N . ALA A 1 161 ? 3.348 9.315 18.476 1.00 72.69 161 ALA A N 1
ATOM 1282 C CA . ALA A 1 161 ? 4.641 9.072 19.111 1.00 72.69 161 ALA A CA 1
ATOM 1283 C C . ALA A 1 161 ? 4.714 7.661 19.710 1.00 72.69 161 ALA A C 1
ATOM 1285 O O . ALA A 1 161 ? 3.688 7.061 20.039 1.00 72.69 161 ALA A O 1
ATOM 1286 N N . GLY A 1 162 ? 5.934 7.139 19.859 1.00 74.12 162 GLY A N 1
ATOM 1287 C CA . GLY A 1 162 ? 6.190 5.815 20.430 1.00 74.12 162 GLY A CA 1
ATOM 1288 C C . GLY A 1 162 ? 5.511 4.687 19.646 1.00 74.12 162 GLY A C 1
ATOM 1289 O O . GLY A 1 162 ? 5.461 4.720 18.417 1.00 74.12 162 GLY A O 1
ATOM 1290 N N . GLY A 1 163 ? 4.932 3.716 20.358 1.00 64.94 163 GLY A N 1
ATOM 1291 C CA . GLY A 1 163 ? 4.228 2.571 19.760 1.00 64.94 163 GLY A CA 1
ATOM 1292 C C . GLY A 1 163 ? 3.003 2.936 18.907 1.00 64.94 163 GLY A C 1
ATOM 1293 O O . GLY A 1 163 ? 2.474 2.094 18.195 1.00 64.94 163 GLY A O 1
ATOM 1294 N N . ALA A 1 164 ? 2.547 4.193 18.913 1.00 62.59 164 ALA A N 1
ATOM 1295 C CA . ALA A 1 164 ? 1.508 4.629 17.982 1.00 62.59 164 ALA A CA 1
ATOM 1296 C C . ALA A 1 164 ? 2.022 4.767 16.533 1.00 62.59 164 ALA A C 1
ATOM 1298 O O . ALA A 1 164 ? 1.213 4.696 15.609 1.00 62.59 164 ALA A O 1
ATOM 1299 N N . VAL A 1 165 ? 3.336 4.961 16.337 1.00 60.56 165 VAL A N 1
ATOM 1300 C CA . VAL A 1 165 ? 3.980 5.171 15.022 1.00 60.56 165 VAL A CA 1
ATOM 1301 C C . VAL A 1 165 ? 4.165 3.859 14.261 1.00 60.56 165 VAL A C 1
ATOM 1303 O O . VAL A 1 165 ? 4.094 3.848 13.038 1.00 60.56 165 VAL A O 1
ATOM 1306 N N . THR A 1 166 ? 4.344 2.742 14.967 1.00 53.88 166 THR A N 1
ATOM 1307 C CA . THR A 1 166 ? 4.557 1.408 14.377 1.00 53.88 166 THR A CA 1
ATOM 1308 C C . THR A 1 166 ? 3.269 0.767 13.847 1.00 53.88 166 THR A C 1
ATOM 1310 O O . THR A 1 166 ? 3.266 -0.406 13.483 1.00 53.88 166 THR A O 1
ATOM 1313 N N . LYS A 1 167 ? 2.158 1.517 13.795 1.00 57.16 167 LYS A N 1
ATOM 1314 C CA . LYS A 1 167 ? 0.932 1.115 13.099 1.00 57.16 167 LYS A CA 1
ATOM 1315 C C . LYS A 1 167 ? 1.197 1.172 11.594 1.00 57.16 167 LYS A C 1
ATOM 1317 O O . LYS A 1 167 ? 1.006 2.198 10.953 1.00 57.16 167 LYS A O 1
ATOM 1322 N N . SER A 1 168 ? 1.716 0.082 11.047 1.00 49.56 168 SER A N 1
ATOM 1323 C CA . SER A 1 168 ? 2.055 -0.013 9.629 1.00 49.56 168 SER A CA 1
ATOM 1324 C C . SER A 1 168 ? 0.788 -0.042 8.769 1.00 49.56 168 SER A C 1
ATOM 1326 O O . SER A 1 168 ? 0.008 -0.990 8.842 1.00 49.56 168 SER A O 1
ATOM 1328 N N . SER A 1 169 ? 0.596 1.000 7.962 1.00 52.03 169 SER A N 1
ATOM 1329 C CA . SER A 1 169 ? -0.350 1.093 6.840 1.00 52.03 169 SER A CA 1
ATOM 1330 C C . SER A 1 169 ? 0.176 2.143 5.850 1.00 52.03 169 SER A C 1
ATOM 1332 O O . SER A 1 169 ? 1.135 2.857 6.159 1.00 52.03 169 SER A O 1
ATOM 1334 N N . VAL A 1 170 ? -0.435 2.273 4.668 1.00 54.12 170 VAL A N 1
ATOM 1335 C CA . VAL A 1 170 ? -0.087 3.349 3.724 1.00 54.12 170 VAL A CA 1
ATOM 1336 C C . VAL A 1 170 ? -0.383 4.701 4.381 1.00 54.12 170 VAL A C 1
ATOM 1338 O O . VAL A 1 170 ? -1.530 4.995 4.719 1.00 54.12 170 VAL A O 1
ATOM 1341 N N . VAL A 1 171 ? 0.656 5.522 4.573 1.00 58.22 171 VAL A N 1
ATOM 1342 C CA . VAL A 1 171 ? 0.535 6.854 5.181 1.00 58.22 171 VAL A CA 1
ATOM 1343 C C . VAL A 1 171 ? 0.403 7.909 4.091 1.00 58.22 171 VAL A C 1
ATOM 1345 O O . VAL A 1 171 ? 1.353 8.181 3.354 1.00 58.22 171 VAL A O 1
ATOM 1348 N N . ILE A 1 172 ? -0.752 8.572 4.033 1.00 55.62 172 ILE A N 1
ATOM 1349 C CA . ILE A 1 172 ? -0.943 9.730 3.153 1.00 55.62 172 ILE A CA 1
ATOM 1350 C C . ILE A 1 172 ? -0.339 10.963 3.832 1.00 55.62 172 ILE A C 1
ATOM 1352 O O . ILE A 1 172 ? -0.908 11.534 4.763 1.00 55.62 172 ILE A O 1
ATOM 1356 N N . ARG A 1 173 ? 0.832 11.398 3.354 1.00 53.53 173 ARG A N 1
ATOM 1357 C CA . ARG A 1 173 ? 1.468 12.648 3.794 1.00 53.53 173 ARG A CA 1
ATOM 1358 C C . ARG A 1 173 ? 0.870 13.836 3.041 1.00 53.53 173 ARG A C 1
ATOM 1360 O O . ARG A 1 173 ? 1.270 14.111 1.918 1.00 53.53 173 ARG A O 1
ATOM 1367 N N . ASN A 1 174 ? -0.049 14.561 3.674 1.00 58.16 174 ASN A N 1
ATOM 1368 C CA . ASN A 1 174 ? -0.534 15.855 3.188 1.00 58.16 174 ASN A CA 1
ATOM 1369 C C . ASN A 1 174 ? -0.373 16.919 4.281 1.00 58.16 174 ASN A C 1
ATOM 1371 O O . ASN A 1 174 ? -0.703 16.680 5.440 1.00 58.16 174 ASN A O 1
ATOM 1375 N N . PHE A 1 175 ? 0.088 18.115 3.904 1.00 56.47 175 PHE A N 1
ATOM 1376 C CA . PHE A 1 175 ? 0.292 19.229 4.841 1.00 56.47 175 PHE A CA 1
ATOM 1377 C C . PHE A 1 175 ? -1.024 19.819 5.369 1.00 56.47 175 PHE A C 1
ATOM 1379 O O . PHE A 1 175 ? -1.050 20.419 6.442 1.00 56.47 175 PHE A O 1
ATOM 1386 N N . LYS A 1 176 ? -2.130 19.641 4.632 1.00 68.69 176 LYS A N 1
ATOM 1387 C CA . LYS A 1 176 ? -3.453 20.157 4.998 1.00 68.69 176 LYS A CA 1
ATOM 1388 C C . LYS A 1 176 ? -4.455 19.019 5.209 1.00 68.69 176 LYS A C 1
ATOM 1390 O O . LYS A 1 176 ? -4.597 18.121 4.383 1.00 68.69 176 LYS A O 1
ATOM 1395 N N . ARG A 1 177 ? -5.199 19.097 6.315 1.00 70.12 177 ARG A N 1
ATOM 1396 C CA . ARG A 1 177 ? -6.118 18.048 6.799 1.00 70.12 177 ARG A CA 1
ATOM 1397 C C . ARG A 1 177 ? -7.258 17.721 5.834 1.00 70.12 177 ARG A C 1
ATOM 1399 O O . ARG A 1 177 ? -7.528 16.553 5.594 1.00 70.12 177 ARG A O 1
ATOM 1406 N N . TYR A 1 178 ? -7.893 18.733 5.247 1.00 73.44 178 TYR A N 1
ATOM 1407 C CA . TYR A 1 178 ? -8.977 18.525 4.278 1.00 73.44 178 TYR A CA 1
ATOM 1408 C C . TYR A 1 178 ? -8.480 17.800 3.019 1.00 73.44 178 TYR A C 1
ATOM 1410 O O . TYR A 1 178 ? -9.146 16.903 2.513 1.00 73.44 178 TYR A O 1
ATOM 1418 N N . GLN A 1 179 ? -7.263 18.118 2.563 1.00 74.81 179 GLN A N 1
ATOM 1419 C CA . GLN A 1 179 ? -6.648 17.432 1.428 1.00 74.81 179 GLN A CA 1
ATOM 1420 C C . GLN A 1 179 ? -6.340 15.975 1.763 1.00 74.81 179 GLN A C 1
ATOM 1422 O O . GLN A 1 179 ? -6.454 15.132 0.883 1.00 74.81 179 GLN A O 1
ATOM 1427 N N . ALA A 1 180 ? -5.965 15.655 3.009 1.00 74.69 180 ALA A N 1
ATOM 1428 C CA . ALA A 1 180 ? -5.782 14.273 3.467 1.00 74.69 180 ALA A CA 1
ATOM 1429 C C . ALA A 1 180 ? -7.077 13.457 3.356 1.00 74.69 180 ALA A C 1
ATOM 1431 O O . ALA A 1 180 ? -7.054 12.375 2.776 1.00 74.69 180 ALA A O 1
ATOM 1432 N N . ILE A 1 181 ? -8.201 14.010 3.815 1.00 75.94 181 ILE A N 1
ATOM 1433 C CA . ILE A 1 181 ? -9.522 13.368 3.733 1.00 75.94 181 ILE A CA 1
ATOM 1434 C C . ILE A 1 181 ? -9.937 13.174 2.265 1.00 75.94 181 ILE A C 1
ATOM 1436 O O . ILE A 1 181 ? -10.203 12.049 1.850 1.00 75.94 181 ILE A O 1
ATOM 1440 N N . ALA A 1 182 ? -9.873 14.226 1.441 1.00 78.00 182 ALA A N 1
ATOM 1441 C CA . ALA A 1 182 ? -10.207 14.138 0.014 1.00 78.00 182 ALA A CA 1
ATOM 1442 C C . ALA A 1 182 ? -9.295 13.160 -0.752 1.00 78.00 182 ALA A C 1
ATOM 1444 O O . ALA A 1 182 ? -9.753 12.372 -1.575 1.00 78.00 182 ALA A O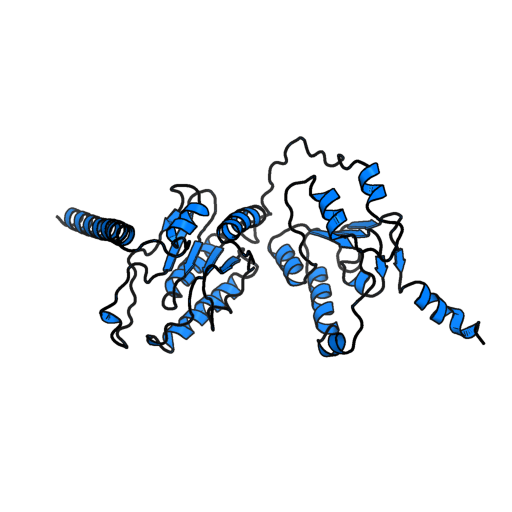 1
ATOM 1445 N N . SER A 1 183 ? -7.995 13.160 -0.439 1.00 77.56 183 SER A N 1
ATOM 1446 C CA . SER A 1 183 ? -7.032 12.208 -1.006 1.00 77.56 183 SER A CA 1
ATOM 1447 C C . SER A 1 183 ? -7.339 10.769 -0.612 1.00 77.56 183 SER A C 1
ATOM 1449 O O . SER A 1 183 ? -7.091 9.873 -1.408 1.00 77.56 183 SER A O 1
ATOM 1451 N N . THR A 1 184 ? -7.853 10.557 0.600 1.00 78.31 184 THR A N 1
ATOM 1452 C CA . THR A 1 184 ? -8.237 9.231 1.092 1.00 78.31 184 THR A CA 1
ATOM 1453 C C . THR A 1 184 ? -9.456 8.720 0.340 1.00 78.31 184 THR A C 1
ATOM 1455 O O . THR A 1 184 ? -9.401 7.601 -0.153 1.00 78.31 184 THR A O 1
ATOM 1458 N N . ARG A 1 185 ? -10.505 9.542 0.162 1.00 78.31 185 ARG A N 1
ATOM 1459 C CA . ARG A 1 185 ? -11.669 9.166 -0.668 1.00 78.31 185 ARG A CA 1
ATOM 1460 C C . ARG A 1 185 ? -11.242 8.823 -2.094 1.00 78.31 185 ARG A C 1
ATOM 1462 O O . ARG A 1 185 ? -11.652 7.803 -2.634 1.00 78.31 185 ARG A O 1
ATOM 1469 N N . ASN A 1 186 ? -10.359 9.636 -2.679 1.00 78.50 186 ASN A N 1
ATOM 1470 C CA . ASN A 1 186 ? -9.837 9.363 -4.014 1.00 78.50 186 ASN A CA 1
ATOM 1471 C C . ASN A 1 186 ? -9.030 8.053 -4.052 1.00 78.50 186 ASN A C 1
ATOM 1473 O O . ASN A 1 186 ? -9.261 7.231 -4.923 1.00 78.50 186 ASN A O 1
ATOM 1477 N N . LEU A 1 187 ? -8.137 7.801 -3.088 1.00 79.25 187 LEU A N 1
ATOM 1478 C CA . LEU A 1 187 ? -7.381 6.543 -3.023 1.00 79.25 187 LEU A CA 1
ATOM 1479 C C . LEU A 1 187 ? -8.302 5.325 -2.872 1.00 79.25 187 LEU A C 1
ATOM 1481 O O . LEU A 1 187 ? -8.130 4.342 -3.585 1.00 79.25 187 LEU A O 1
ATOM 1485 N N . MET A 1 188 ? -9.289 5.402 -1.978 1.00 79.44 188 MET A N 1
ATOM 1486 C CA . MET A 1 188 ? -10.218 4.299 -1.719 1.00 79.44 188 MET A CA 1
ATOM 1487 C C . MET A 1 188 ? -11.098 3.951 -2.907 1.00 79.44 188 MET A C 1
ATOM 1489 O O . MET A 1 188 ? -11.545 2.817 -3.009 1.00 79.44 188 MET A O 1
ATOM 1493 N N . SER A 1 189 ? -11.289 4.894 -3.825 1.00 79.81 189 SER A N 1
ATOM 1494 C CA . SER A 1 189 ? -12.026 4.644 -5.056 1.00 79.81 189 SER A CA 1
ATOM 1495 C C . SER A 1 189 ? -11.269 3.820 -6.101 1.00 79.81 189 SER A C 1
ATOM 1497 O O . SER A 1 189 ? -11.884 3.396 -7.071 1.00 79.81 189 SER A O 1
ATOM 1499 N N . TYR A 1 190 ? -9.959 3.612 -5.926 1.00 80.38 190 TYR A N 1
ATOM 1500 C CA . TYR A 1 190 ? -9.146 2.749 -6.792 1.00 80.38 190 TYR A CA 1
ATOM 1501 C C . TYR A 1 190 ? -8.901 1.365 -6.186 1.00 80.38 190 TYR A C 1
ATOM 1503 O O . TYR A 1 190 ? -8.437 0.465 -6.883 1.00 80.38 190 TYR A O 1
ATOM 1511 N N . LEU A 1 191 ? -9.147 1.204 -4.885 1.00 84.25 191 LEU A N 1
ATOM 1512 C CA . LEU A 1 191 ? -8.864 -0.029 -4.161 1.00 84.25 191 LEU A CA 1
ATOM 1513 C C . LEU A 1 191 ? -10.127 -0.902 -4.103 1.00 84.25 191 LEU A C 1
ATOM 1515 O O . LEU A 1 191 ? -11.205 -0.362 -3.852 1.00 84.25 191 LEU A O 1
ATOM 1519 N N . PRO A 1 192 ? -10.009 -2.227 -4.304 1.00 88.44 192 PRO A N 1
ATOM 1520 C CA . PRO A 1 192 ? -11.117 -3.157 -4.072 1.00 88.44 192 PRO A CA 1
ATOM 1521 C C . PRO A 1 192 ? -11.467 -3.244 -2.580 1.00 88.44 192 PRO A C 1
ATOM 1523 O O . PRO A 1 192 ? -10.714 -2.749 -1.737 1.00 88.44 192 PRO A O 1
ATOM 1526 N N . SER A 1 193 ? -12.584 -3.880 -2.218 1.00 85.69 193 SER A N 1
ATOM 1527 C CA . SER A 1 193 ? -12.932 -4.065 -0.801 1.00 85.69 193 SER A CA 1
ATOM 1528 C C . SER A 1 193 ? -12.013 -5.068 -0.103 1.00 85.69 193 SER A C 1
ATOM 1530 O O . SER A 1 193 ? -11.569 -4.822 1.023 1.00 85.69 193 SER A O 1
ATOM 1532 N N . SER A 1 194 ? -11.632 -6.123 -0.821 1.00 88.06 194 SER A N 1
ATOM 1533 C CA . SER A 1 194 ? -10.702 -7.166 -0.389 1.00 88.06 194 SER A CA 1
ATOM 1534 C C . SER A 1 194 ? -9.808 -7.640 -1.542 1.00 88.06 194 SER A C 1
ATOM 1536 O O . SER A 1 194 ? -9.937 -7.192 -2.679 1.00 88.06 194 SER A O 1
ATOM 1538 N N . ASN A 1 195 ? -8.872 -8.538 -1.246 1.00 90.69 195 ASN A N 1
ATOM 1539 C CA . ASN A 1 195 ? -8.029 -9.224 -2.227 1.00 90.69 195 ASN A CA 1
ATOM 1540 C C . ASN A 1 195 ? -8.782 -10.234 -3.111 1.00 90.69 195 ASN A C 1
ATOM 1542 O O . ASN A 1 195 ? -8.253 -10.632 -4.148 1.00 90.69 195 ASN A O 1
ATOM 1546 N N . ASP A 1 196 ? -9.997 -10.622 -2.727 1.00 88.69 196 ASP A N 1
ATOM 1547 C CA . ASP A 1 196 ? -10.842 -11.538 -3.501 1.00 88.69 196 ASP A CA 1
ATOM 1548 C C . ASP A 1 196 ? -11.636 -10.815 -4.603 1.00 88.69 196 ASP A C 1
ATOM 1550 O O . ASP A 1 196 ? -12.208 -11.441 -5.497 1.00 88.69 196 ASP A O 1
ATOM 1554 N N . GLU A 1 197 ? -11.643 -9.483 -4.578 1.00 88.19 197 GLU A N 1
ATOM 1555 C CA . GLU A 1 197 ? -12.321 -8.644 -5.557 1.00 88.19 197 GLU A CA 1
ATOM 1556 C C . GLU A 1 197 ? -11.346 -8.048 -6.577 1.00 88.19 197 GLU A C 1
ATOM 1558 O O . GLU A 1 197 ? -10.150 -7.848 -6.335 1.00 88.19 197 GLU A O 1
ATOM 1563 N N . LEU A 1 198 ? -11.880 -7.723 -7.755 1.00 88.19 198 LEU A N 1
ATOM 1564 C CA . LEU A 1 198 ? -11.166 -6.895 -8.717 1.00 88.19 198 LEU A CA 1
ATOM 1565 C C . LEU A 1 198 ? -11.331 -5.416 -8.350 1.00 88.19 198 LEU A C 1
ATOM 1567 O O . LEU A 1 198 ? -12.398 -5.024 -7.873 1.00 88.19 198 LEU A O 1
ATOM 1571 N N . PRO A 1 199 ? -10.323 -4.569 -8.627 1.00 87.00 199 PRO A N 1
ATOM 1572 C CA . PRO A 1 199 ? -10.446 -3.133 -8.429 1.00 87.00 199 PRO A CA 1
ATOM 1573 C C . PRO A 1 199 ? -11.695 -2.567 -9.122 1.00 87.00 199 PRO A C 1
ATOM 1575 O O . PRO A 1 199 ? -11.986 -2.956 -10.264 1.00 87.00 199 PRO A O 1
ATOM 1578 N N . PRO A 1 200 ? -12.418 -1.638 -8.472 1.00 83.00 200 PRO A N 1
ATOM 1579 C CA . PRO A 1 200 ? -13.628 -1.057 -9.032 1.00 83.00 200 PRO A CA 1
ATOM 1580 C C . PRO A 1 200 ? -13.309 -0.348 -10.351 1.00 83.00 200 PRO A C 1
ATOM 1582 O O . PRO A 1 200 ? -12.372 0.448 -10.451 1.00 83.00 200 PRO A O 1
ATOM 1585 N N . ARG A 1 201 ? -14.102 -0.632 -11.387 1.00 74.00 201 ARG A N 1
ATOM 1586 C CA . ARG A 1 201 ? -14.019 0.095 -12.656 1.00 74.00 201 ARG A CA 1
ATOM 1587 C C . ARG A 1 201 ? -14.890 1.334 -12.557 1.00 74.00 201 ARG A C 1
ATOM 1589 O O . ARG A 1 201 ? -16.084 1.227 -12.300 1.00 74.00 201 ARG A O 1
ATOM 1596 N N . ARG A 1 202 ? -14.302 2.503 -12.789 1.00 67.06 202 ARG A N 1
ATOM 1597 C CA . ARG A 1 202 ? -15.082 3.717 -13.020 1.00 67.06 202 ARG A CA 1
ATOM 1598 C C . ARG A 1 202 ? -15.571 3.724 -14.460 1.00 67.06 202 ARG A C 1
ATOM 1600 O O . ARG A 1 202 ? -14.806 3.396 -15.368 1.00 67.06 202 ARG A O 1
ATOM 1607 N N . GLU A 1 203 ? -16.828 4.104 -14.650 1.00 58.72 203 GLU A N 1
ATOM 1608 C CA . GLU A 1 203 ? -17.308 4.511 -15.964 1.00 58.72 203 GLU A CA 1
ATOM 1609 C C . GLU A 1 203 ? -16.482 5.726 -16.386 1.00 58.72 203 GLU A C 1
ATOM 1611 O O . GLU A 1 203 ? -16.409 6.741 -15.692 1.00 58.72 203 GLU A O 1
ATOM 1616 N N . TRP A 1 204 ? -15.741 5.547 -17.468 1.00 58.56 204 TRP A N 1
ATOM 1617 C CA . TRP A 1 204 ? -14.952 6.589 -18.093 1.00 58.56 204 TRP A CA 1
ATOM 1618 C C . TRP A 1 204 ? -15.926 7.538 -18.788 1.00 58.56 204 TRP A C 1
ATOM 1620 O O . TRP A 1 204 ? -16.937 7.100 -19.342 1.00 58.56 204 TRP A O 1
ATOM 1630 N N . ALA A 1 205 ? -15.647 8.841 -18.742 1.00 50.03 205 ALA A N 1
ATOM 1631 C CA . ALA A 1 205 ? -16.363 9.761 -19.608 1.00 50.03 205 ALA A CA 1
ATOM 1632 C C . ALA A 1 205 ? -16.102 9.304 -21.051 1.00 50.03 205 ALA A C 1
ATOM 1634 O O . ALA A 1 205 ? -14.949 9.131 -21.437 1.00 50.03 205 ALA A O 1
ATOM 1635 N N . LEU A 1 206 ? -17.168 9.095 -21.825 1.00 45.16 206 LEU A N 1
ATOM 1636 C CA . LEU A 1 206 ? -17.138 8.676 -23.236 1.00 45.16 206 LEU A CA 1
ATOM 1637 C C . LEU A 1 206 ? -16.245 9.559 -24.136 1.00 45.16 206 LEU A C 1
ATOM 1639 O O . LEU A 1 206 ? -15.991 9.192 -25.277 1.00 45.16 206 LEU A O 1
ATOM 1643 N N . GLU A 1 207 ? -15.787 10.707 -23.633 1.00 49.12 207 GLU A N 1
ATOM 1644 C CA . GLU A 1 207 ? -14.932 11.674 -24.322 1.00 49.12 207 GLU A CA 1
ATOM 1645 C C . GLU A 1 207 ? -13.431 11.335 -24.271 1.00 49.12 207 GLU A C 1
ATOM 1647 O O . GLU A 1 207 ? -12.706 11.808 -25.142 1.00 49.12 207 GLU A O 1
ATOM 1652 N N . ASP A 1 208 ? -12.969 10.501 -23.328 1.00 52.16 208 ASP A N 1
ATOM 1653 C CA . ASP A 1 208 ? -11.583 10.001 -23.285 1.00 52.16 208 ASP A CA 1
ATOM 1654 C C . ASP A 1 208 ? -11.462 8.773 -24.204 1.00 52.16 208 ASP A C 1
ATOM 1656 O O . ASP A 1 208 ? -11.467 7.617 -23.765 1.00 52.16 208 ASP A O 1
ATOM 1660 N N . GLU A 1 209 ? -11.388 8.995 -25.516 1.00 52.78 209 GLU A N 1
ATOM 1661 C CA . GLU A 1 209 ? -11.093 7.905 -26.443 1.00 52.78 209 GLU A CA 1
ATOM 1662 C C . GLU A 1 209 ? -9.701 7.326 -26.135 1.00 52.78 209 GLU A C 1
ATOM 1664 O O . GLU A 1 209 ? -8.708 8.046 -26.030 1.00 52.78 209 GLU A O 1
ATOM 1669 N N . ALA A 1 210 ? -9.581 5.997 -26.077 1.00 54.28 210 ALA A N 1
ATOM 1670 C CA . ALA A 1 210 ? -8.294 5.312 -25.890 1.00 54.28 210 ALA A CA 1
ATOM 1671 C C . ALA A 1 210 ? -7.231 5.678 -26.958 1.00 54.28 210 ALA A C 1
ATOM 1673 O O . ALA A 1 210 ? -6.050 5.388 -26.779 1.00 54.28 210 ALA A O 1
ATOM 1674 N N . ASN A 1 211 ? -7.651 6.334 -28.045 1.00 53.53 211 ASN A N 1
ATOM 1675 C CA . ASN A 1 211 ? -6.835 6.758 -29.180 1.00 53.53 211 ASN A CA 1
ATOM 1676 C C . ASN A 1 211 ? -6.561 8.275 -29.219 1.00 53.53 211 ASN A C 1
ATOM 1678 O O . ASN A 1 211 ? -5.975 8.759 -30.183 1.00 53.53 211 ASN A O 1
ATOM 1682 N N . GLN A 1 212 ? -6.990 9.043 -28.213 1.00 53.22 212 GLN A N 1
ATOM 1683 C CA . GLN A 1 212 ? -7.033 10.509 -28.291 1.00 53.22 212 GLN A CA 1
ATOM 1684 C C . GLN A 1 212 ? -5.690 11.208 -28.039 1.00 53.22 212 GLN A C 1
ATOM 1686 O O . GLN A 1 212 ? -5.596 12.432 -28.160 1.00 53.22 212 GLN A O 1
ATOM 1691 N N . ALA A 1 213 ? -4.634 10.468 -27.688 1.00 54.97 213 ALA A N 1
ATOM 1692 C CA . ALA A 1 213 ? -3.314 11.063 -27.566 1.00 54.97 213 ALA A CA 1
ATOM 1693 C C . ALA A 1 213 ? -2.858 11.531 -28.953 1.00 54.97 213 ALA A C 1
ATOM 1695 O O . ALA A 1 213 ? -2.534 10.716 -29.817 1.00 54.97 213 ALA A O 1
ATOM 1696 N N . SER A 1 214 ? -2.846 12.847 -29.178 1.00 56.66 214 SER A N 1
ATOM 1697 C CA . SER A 1 214 ? -2.374 13.389 -30.446 1.00 56.66 214 SER A CA 1
ATOM 1698 C C . SER A 1 214 ? -0.911 12.961 -30.652 1.00 56.66 214 SER A C 1
ATOM 1700 O O . SER A 1 214 ? -0.064 13.220 -29.783 1.00 56.66 214 SER A O 1
ATOM 1702 N N . PRO A 1 215 ? -0.585 12.288 -31.774 1.00 57.97 215 PRO A N 1
ATOM 1703 C CA . PRO A 1 215 ? 0.766 11.790 -32.043 1.00 57.97 215 PRO A CA 1
ATOM 1704 C C . PRO A 1 215 ? 1.830 12.889 -31.922 1.00 57.97 215 PRO A C 1
ATOM 1706 O O . PRO A 1 215 ? 2.939 12.648 -31.446 1.00 57.97 215 PRO A O 1
ATOM 1709 N N . ASP A 1 216 ? 1.458 14.122 -32.269 1.00 59.22 216 ASP A N 1
ATOM 1710 C CA . ASP A 1 216 ? 2.323 15.302 -32.240 1.00 59.22 216 ASP A CA 1
ATOM 1711 C C . ASP A 1 216 ? 2.747 15.714 -30.826 1.00 59.22 216 ASP A C 1
ATOM 1713 O O . ASP A 1 216 ? 3.846 16.238 -30.634 1.00 59.22 216 ASP A O 1
ATOM 1717 N N . ILE A 1 217 ? 1.903 15.476 -29.816 1.00 63.56 217 ILE A N 1
ATOM 1718 C CA . ILE A 1 217 ? 2.269 15.736 -28.423 1.00 63.56 217 ILE A CA 1
ATOM 1719 C C . ILE A 1 217 ? 3.224 14.641 -27.955 1.00 63.56 217 ILE A C 1
ATOM 1721 O O . ILE A 1 217 ? 4.293 14.963 -27.451 1.00 63.56 217 ILE A O 1
ATOM 1725 N N . LEU A 1 218 ? 2.897 13.364 -28.172 1.00 62.66 218 LEU A N 1
ATOM 1726 C CA . LEU A 1 218 ? 3.726 12.228 -27.746 1.00 62.66 218 LEU A CA 1
ATOM 1727 C C . LEU A 1 218 ? 5.152 12.285 -28.314 1.00 62.66 218 LEU A C 1
ATOM 1729 O O . LEU A 1 218 ? 6.112 12.138 -27.554 1.00 62.66 218 LEU A O 1
ATOM 1733 N N . ASN A 1 219 ? 5.286 12.588 -29.607 1.00 66.06 219 ASN A N 1
ATOM 1734 C CA . ASN A 1 219 ? 6.574 12.634 -30.303 1.00 66.06 219 ASN A CA 1
ATOM 1735 C C . ASN A 1 219 ? 7.491 13.777 -29.832 1.00 66.06 219 ASN A C 1
ATOM 1737 O O . ASN A 1 219 ? 8.708 13.647 -29.910 1.00 66.06 219 ASN A O 1
ATOM 1741 N N . ASN A 1 220 ? 6.937 14.870 -29.295 1.00 65.31 220 ASN A N 1
ATOM 1742 C CA . ASN A 1 220 ? 7.704 16.057 -28.895 1.00 65.31 220 ASN A CA 1
ATOM 1743 C C . ASN A 1 220 ? 8.012 16.137 -27.390 1.00 65.31 220 ASN A C 1
ATOM 1745 O O . ASN A 1 220 ? 8.613 17.112 -26.930 1.00 65.31 220 ASN A O 1
ATOM 1749 N N . ILE A 1 221 ? 7.572 15.170 -26.576 1.00 67.81 221 ILE A N 1
ATOM 1750 C CA . ILE A 1 221 ? 7.793 15.253 -25.124 1.00 67.81 221 ILE A CA 1
ATOM 1751 C C . ILE A 1 221 ? 9.191 14.776 -24.719 1.00 67.81 221 ILE A C 1
ATOM 1753 O O . ILE A 1 221 ? 9.715 15.266 -23.716 1.00 67.81 221 ILE A O 1
ATOM 1757 N N . ILE A 1 222 ? 9.798 13.837 -25.449 1.00 67.38 222 ILE A N 1
ATOM 1758 C CA . ILE A 1 222 ? 11.155 13.370 -25.151 1.00 67.38 222 ILE A CA 1
ATOM 1759 C C . ILE A 1 222 ? 12.145 14.355 -25.796 1.00 67.38 222 ILE A C 1
ATOM 1761 O O . ILE A 1 222 ? 12.281 14.340 -27.013 1.00 67.38 222 ILE A O 1
ATOM 1765 N N . PRO A 1 223 ? 12.825 15.237 -25.036 1.00 66.44 223 PRO A N 1
ATOM 1766 C CA . PRO A 1 223 ? 13.862 16.097 -25.583 1.00 66.44 223 PRO A CA 1
ATOM 1767 C C . PRO A 1 223 ? 15.025 15.272 -26.131 1.00 66.44 223 PRO A C 1
ATOM 1769 O O . PRO A 1 223 ? 15.445 14.292 -25.511 1.00 66.44 223 PRO A O 1
ATOM 1772 N N . ASP A 1 224 ? 15.614 15.777 -27.213 1.00 68.06 224 ASP A N 1
ATOM 1773 C CA . ASP A 1 224 ? 16.807 15.211 -27.856 1.00 68.06 224 ASP A CA 1
ATOM 1774 C C . ASP A 1 224 ? 18.016 15.131 -26.906 1.00 68.06 224 ASP A C 1
ATOM 1776 O O . ASP A 1 224 ? 18.912 14.303 -27.065 1.00 68.06 224 ASP A O 1
ATOM 1780 N N . ASP A 1 225 ? 18.046 15.978 -25.870 1.00 69.94 225 ASP A N 1
ATOM 1781 C CA . ASP A 1 225 ? 19.077 15.932 -24.836 1.00 69.94 225 ASP A CA 1
ATOM 1782 C C . ASP A 1 225 ? 18.864 14.747 -23.879 1.00 69.94 225 ASP A C 1
ATOM 1784 O O . ASP A 1 225 ? 18.016 14.758 -22.974 1.00 69.94 225 ASP A O 1
ATOM 1788 N N . LEU A 1 226 ? 19.733 13.747 -24.032 1.00 63.44 226 LEU A N 1
ATOM 1789 C CA . LEU A 1 226 ? 19.803 12.555 -23.194 1.00 63.44 226 LEU A CA 1
ATOM 1790 C C . LEU A 1 226 ? 19.968 12.869 -21.697 1.00 63.44 226 LEU A C 1
ATOM 1792 O O . LEU A 1 226 ? 19.650 12.012 -20.878 1.00 63.44 226 LEU A O 1
ATOM 1796 N N . ASN A 1 227 ? 20.451 14.042 -21.280 1.00 65.75 227 ASN A N 1
ATOM 1797 C CA . ASN A 1 227 ? 20.691 14.346 -19.862 1.00 65.75 227 ASN A CA 1
ATOM 1798 C C . ASN A 1 227 ? 19.491 14.966 -19.128 1.00 65.75 227 ASN A C 1
ATOM 1800 O O . ASN A 1 227 ? 19.513 15.047 -17.898 1.00 65.75 227 ASN A O 1
ATOM 1804 N N . LYS A 1 228 ? 18.416 15.347 -19.830 1.00 64.25 228 LYS A N 1
ATOM 1805 C CA . LYS A 1 228 ? 17.205 15.886 -19.187 1.00 64.25 228 LYS A CA 1
ATOM 1806 C C . LYS A 1 228 ? 16.321 14.761 -18.634 1.00 64.25 228 LYS A C 1
ATOM 1808 O O . LYS A 1 228 ? 16.068 13.771 -19.319 1.00 64.25 228 LYS A O 1
ATOM 1813 N N . HIS A 1 229 ? 15.849 14.900 -17.391 1.00 58.94 229 HIS A N 1
ATOM 1814 C CA . HIS A 1 229 ? 14.897 13.979 -16.747 1.00 58.94 229 HIS A CA 1
ATOM 1815 C C . HIS A 1 229 ? 13.452 14.381 -17.062 1.00 58.94 229 HIS A C 1
ATOM 1817 O O . HIS A 1 229 ? 13.077 15.530 -16.840 1.00 58.94 229 HIS A O 1
ATOM 1823 N N . ILE A 1 230 ? 12.643 13.442 -17.567 1.00 60.28 230 ILE A N 1
ATOM 1824 C CA . ILE A 1 230 ? 11.376 13.776 -18.249 1.00 60.28 230 ILE A CA 1
ATOM 1825 C C . ILE A 1 230 ? 10.163 13.017 -17.692 1.00 60.28 230 ILE A C 1
ATOM 1827 O O . ILE A 1 230 ? 9.036 13.464 -17.873 1.00 60.28 230 ILE A O 1
ATOM 1831 N N . ILE A 1 231 ? 10.356 11.914 -16.956 1.00 62.12 231 ILE A N 1
ATOM 1832 C CA . ILE A 1 231 ? 9.260 10.995 -16.587 1.00 62.12 231 ILE A CA 1
ATOM 1833 C C . ILE A 1 231 ? 8.085 11.723 -15.903 1.00 62.12 231 ILE A C 1
ATOM 1835 O O . ILE A 1 231 ? 6.937 11.542 -16.290 1.00 62.12 231 ILE A O 1
ATOM 1839 N N . ARG A 1 232 ? 8.339 12.622 -14.938 1.00 56.22 232 ARG A N 1
ATOM 1840 C CA . ARG A 1 232 ? 7.247 13.344 -14.249 1.00 56.22 232 ARG A CA 1
ATOM 1841 C C . ARG A 1 232 ? 6.498 14.342 -15.141 1.00 56.22 232 ARG A C 1
ATOM 1843 O O . ARG A 1 232 ? 5.291 14.483 -14.973 1.00 56.22 232 ARG A O 1
ATOM 1850 N N . SER A 1 233 ? 7.173 15.033 -16.061 1.00 55.38 233 SER A N 1
ATOM 1851 C CA . SER A 1 233 ? 6.523 15.997 -16.964 1.00 55.38 233 SER A CA 1
ATOM 1852 C C . SER A 1 233 ? 5.818 15.308 -18.135 1.00 55.38 233 SER A C 1
ATOM 1854 O O . SER A 1 233 ? 4.773 15.787 -18.569 1.00 55.38 233 SER A O 1
ATOM 1856 N N . TRP A 1 234 ? 6.346 14.175 -18.605 1.00 59.56 234 TRP A N 1
ATOM 1857 C CA . TRP A 1 234 ? 5.749 13.351 -19.657 1.00 59.56 234 TRP A CA 1
ATOM 1858 C C . TRP A 1 234 ? 4.515 12.614 -19.176 1.00 59.56 234 TRP A C 1
ATOM 1860 O O . TRP A 1 234 ? 3.447 12.792 -19.760 1.00 59.56 234 TRP A O 1
ATOM 1870 N N . CYS A 1 235 ? 4.606 11.894 -18.055 1.00 53.16 235 CYS A N 1
ATOM 1871 C CA . CYS A 1 235 ? 3.442 11.179 -17.556 1.00 53.16 235 CYS A CA 1
ATOM 1872 C C . CYS A 1 235 ? 2.330 12.165 -17.162 1.00 53.16 235 CYS A C 1
ATOM 1874 O O . CYS A 1 235 ? 1.162 11.884 -17.385 1.00 53.16 235 CYS A O 1
ATOM 1876 N N . SER A 1 236 ? 2.663 13.363 -16.664 1.00 48.03 236 SER A N 1
ATOM 1877 C CA . SER A 1 236 ? 1.664 14.416 -16.441 1.00 48.03 236 SER A CA 1
ATOM 1878 C C . SER A 1 236 ? 0.995 14.911 -17.728 1.00 48.03 236 SER A C 1
ATOM 1880 O O . SER A 1 236 ? -0.079 15.473 -17.627 1.00 48.03 236 SER A O 1
ATOM 1882 N N . LYS A 1 237 ? 1.578 14.776 -18.920 1.00 51.97 237 LYS A N 1
ATOM 1883 C CA . LYS A 1 237 ? 0.933 15.194 -20.180 1.00 51.97 237 LYS A CA 1
ATOM 1884 C C . LYS A 1 237 ? 0.136 14.063 -20.823 1.00 51.97 237 LYS A C 1
ATOM 1886 O O . LYS A 1 237 ? -0.968 14.303 -21.287 1.00 51.97 237 LYS A O 1
ATOM 1891 N N . VAL A 1 238 ? 0.678 12.846 -20.794 1.00 49.53 238 VAL A N 1
ATOM 1892 C CA . VAL A 1 238 ? 0.043 11.647 -21.366 1.00 49.53 238 VAL A CA 1
ATOM 1893 C C . VAL A 1 238 ? -1.091 11.139 -20.476 1.00 49.53 238 VAL A C 1
ATOM 1895 O O . VAL A 1 238 ? -2.121 10.706 -20.973 1.00 49.53 238 VAL A O 1
ATOM 1898 N N . VAL A 1 239 ? -0.929 11.243 -19.154 1.00 43.59 239 VAL A N 1
ATOM 1899 C CA . VAL A 1 239 ? -1.901 10.747 -18.173 1.00 43.59 239 VAL A CA 1
ATOM 1900 C C . VAL A 1 239 ? -2.757 11.870 -17.577 1.00 43.59 239 VAL A C 1
ATOM 1902 O O . VAL A 1 239 ? -3.867 11.565 -17.187 1.00 43.59 239 VAL A O 1
ATOM 1905 N N . CYS A 1 240 ? -2.372 13.165 -17.533 1.00 34.72 240 CYS A N 1
ATOM 1906 C CA . CYS A 1 240 ? -3.346 14.191 -17.072 1.00 34.72 240 CYS A CA 1
ATOM 1907 C C . CYS A 1 240 ? -4.472 14.480 -18.070 1.00 34.72 240 CYS A C 1
ATOM 1909 O O . CYS A 1 240 ? -5.431 15.129 -17.662 1.00 34.72 240 CYS A O 1
ATOM 1911 N N . MET A 1 241 ? -4.398 14.014 -19.323 1.00 34.44 241 MET A N 1
ATOM 1912 C CA . MET A 1 241 ? -5.609 13.944 -20.153 1.00 34.44 241 MET A CA 1
ATOM 1913 C C . MET A 1 241 ? -6.627 12.973 -19.528 1.00 34.44 241 MET A C 1
ATOM 1915 O O . MET A 1 241 ? -7.805 13.281 -19.482 1.00 34.44 241 MET A O 1
ATOM 1919 N N . MET A 1 242 ? -6.148 11.916 -18.863 1.00 36.03 242 MET A N 1
ATOM 1920 C CA . MET A 1 242 ? -6.936 10.945 -18.104 1.00 36.03 242 MET A CA 1
ATOM 1921 C C . MET A 1 242 ? -6.844 11.215 -16.584 1.00 36.03 242 MET A C 1
ATOM 1923 O O . MET A 1 242 ? -6.092 10.573 -15.869 1.00 36.03 242 MET A O 1
ATOM 1927 N N . LEU A 1 243 ? -7.591 12.183 -16.049 1.00 36.31 243 LEU A N 1
ATOM 1928 C CA . LEU A 1 243 ? -7.984 12.280 -14.622 1.00 36.31 243 LEU A CA 1
ATOM 1929 C C . LEU A 1 243 ? -6.918 12.005 -13.516 1.00 36.31 243 LEU A C 1
ATOM 1931 O O . LEU A 1 243 ? -6.827 10.919 -12.955 1.00 36.31 243 LEU A O 1
ATOM 1935 N N . GLY A 1 244 ? -6.233 13.048 -13.028 1.00 35.97 244 GLY A N 1
ATOM 1936 C CA . GLY A 1 244 ? -5.853 13.181 -11.602 1.00 35.97 244 GLY A CA 1
ATOM 1937 C C . GLY A 1 244 ? -4.988 12.091 -10.929 1.00 35.97 244 GLY A C 1
ATOM 1938 O O . GLY A 1 244 ? -5.048 11.955 -9.700 1.00 35.97 244 GLY A O 1
ATOM 1939 N N . TYR A 1 245 ? -4.182 11.328 -11.671 1.00 45.50 245 TYR A N 1
ATOM 1940 C CA . TYR A 1 245 ? -3.313 10.289 -11.103 1.00 45.50 245 TYR A CA 1
ATOM 1941 C C . TYR A 1 245 ? -2.094 10.859 -10.356 1.00 45.50 245 TYR A C 1
ATOM 1943 O O . TYR A 1 245 ? -1.465 11.834 -10.769 1.00 45.50 245 TYR A O 1
ATOM 1951 N N . ARG A 1 246 ? -1.718 10.213 -9.242 1.00 50.19 246 ARG A N 1
ATOM 1952 C CA . ARG A 1 246 ? -0.460 10.476 -8.525 1.00 50.19 246 ARG A CA 1
ATOM 1953 C C . ARG A 1 246 ? 0.599 9.466 -8.957 1.00 50.19 246 ARG A C 1
ATOM 1955 O O . ARG A 1 246 ? 0.437 8.273 -8.722 1.00 50.19 246 ARG A O 1
ATOM 1962 N N . PHE A 1 247 ? 1.705 9.953 -9.514 1.00 49.78 247 PHE A N 1
ATOM 1963 C CA . PHE A 1 247 ? 2.871 9.120 -9.806 1.00 49.78 247 PHE A CA 1
ATOM 1964 C C . PHE A 1 247 ? 3.531 8.663 -8.515 1.00 49.78 247 PHE A C 1
ATOM 1966 O O . PHE A 1 247 ? 3.904 9.477 -7.666 1.00 49.78 247 PHE A O 1
ATOM 1973 N N . LEU A 1 248 ? 3.668 7.352 -8.382 1.00 55.81 248 LEU A N 1
ATOM 1974 C CA . LEU A 1 248 ? 4.380 6.728 -7.286 1.00 55.81 248 LEU A CA 1
ATOM 1975 C C . LEU A 1 248 ? 5.773 6.344 -7.777 1.00 55.81 248 LEU A C 1
ATOM 1977 O O . LEU A 1 248 ? 5.921 5.790 -8.865 1.00 55.81 248 LEU A O 1
ATOM 1981 N N . ASP A 1 249 ? 6.795 6.639 -6.977 1.00 60.94 249 ASP A N 1
ATOM 1982 C CA . ASP A 1 249 ? 8.130 6.117 -7.252 1.00 60.94 249 ASP A CA 1
ATOM 1983 C C . ASP A 1 249 ? 8.062 4.580 -7.228 1.00 60.94 249 ASP A C 1
ATOM 1985 O O . ASP A 1 249 ? 7.402 4.004 -6.359 1.00 60.94 249 ASP A O 1
ATOM 1989 N N . CYS A 1 250 ? 8.740 3.913 -8.164 1.00 61.59 250 CYS A N 1
ATOM 1990 C CA . CYS A 1 250 ? 8.742 2.455 -8.242 1.00 61.59 250 CYS A CA 1
ATOM 1991 C C . CYS A 1 250 ? 9.390 1.863 -6.980 1.00 61.59 250 CYS A C 1
ATOM 1993 O O . CYS A 1 250 ? 10.594 2.007 -6.759 1.00 61.59 250 CYS A O 1
ATOM 1995 N N . ARG A 1 251 ? 8.583 1.224 -6.125 1.00 75.25 251 ARG A N 1
ATOM 1996 C CA . ARG A 1 251 ? 9.027 0.581 -4.880 1.00 75.25 251 ARG A CA 1
ATOM 1997 C C . ARG A 1 251 ? 8.452 -0.822 -4.772 1.00 75.25 251 ARG A C 1
ATOM 1999 O O . ARG A 1 251 ? 7.325 -1.069 -5.202 1.00 75.25 251 ARG A O 1
ATOM 2006 N N . SER A 1 252 ? 9.209 -1.711 -4.134 1.00 78.94 252 SER A N 1
ATOM 2007 C CA . SER A 1 252 ? 8.827 -3.108 -3.900 1.00 78.94 252 SER A CA 1
ATOM 2008 C C . SER A 1 252 ? 7.460 -3.243 -3.229 1.00 78.94 252 SER A C 1
ATOM 2010 O O . SER A 1 252 ? 6.651 -4.076 -3.615 1.00 78.94 252 SER A O 1
ATOM 2012 N N . GLU A 1 253 ? 7.172 -2.375 -2.264 1.00 81.44 253 GLU A N 1
ATOM 2013 C CA . GLU A 1 253 ? 5.956 -2.384 -1.459 1.00 81.44 253 GLU A CA 1
ATOM 2014 C C . GLU A 1 253 ? 4.716 -2.051 -2.291 1.00 81.44 253 GLU A C 1
ATOM 2016 O O . GLU A 1 253 ? 3.647 -2.606 -2.052 1.00 81.44 253 GLU A O 1
ATOM 2021 N N . ILE A 1 254 ? 4.854 -1.168 -3.286 1.00 81.00 254 ILE A N 1
ATOM 2022 C CA . ILE A 1 254 ? 3.754 -0.822 -4.192 1.00 81.00 254 ILE A CA 1
ATOM 2023 C C . ILE A 1 254 ? 3.470 -1.997 -5.122 1.00 81.00 254 ILE A C 1
ATOM 2025 O O . ILE A 1 254 ? 2.314 -2.366 -5.281 1.00 81.00 254 ILE A O 1
ATOM 2029 N N . CYS A 1 255 ? 4.510 -2.618 -5.680 1.00 82.75 255 CYS A N 1
ATOM 2030 C CA . CYS A 1 255 ? 4.360 -3.774 -6.564 1.00 82.75 255 CYS A CA 1
ATOM 2031 C C . CYS A 1 255 ? 3.707 -4.970 -5.842 1.00 82.75 255 CYS A C 1
ATOM 2033 O O . CYS A 1 255 ? 2.773 -5.577 -6.366 1.00 82.75 255 CYS A O 1
ATOM 2035 N N . LEU A 1 256 ? 4.114 -5.248 -4.598 1.00 85.56 256 LEU A N 1
ATOM 2036 C CA . LEU A 1 256 ? 3.477 -6.274 -3.766 1.00 85.56 256 LEU A CA 1
ATOM 2037 C C . LEU A 1 256 ? 2.028 -5.915 -3.415 1.00 85.56 256 LEU A C 1
ATOM 2039 O O . LEU A 1 256 ? 1.155 -6.770 -3.502 1.00 85.56 256 LEU A O 1
ATOM 2043 N N . CYS A 1 257 ? 1.747 -4.651 -3.082 1.00 86.25 257 CYS A N 1
ATOM 2044 C CA . CYS A 1 257 ? 0.380 -4.183 -2.840 1.00 86.25 257 CYS A CA 1
ATOM 2045 C C . CYS A 1 257 ? -0.509 -4.378 -4.078 1.00 86.25 257 CYS A C 1
ATOM 2047 O O . CYS A 1 257 ? -1.633 -4.862 -3.968 1.00 86.25 257 CYS A O 1
ATOM 2049 N N . MET A 1 258 ? 0.015 -4.060 -5.264 1.00 85.50 258 MET A N 1
ATOM 2050 C CA . MET A 1 258 ? -0.690 -4.284 -6.522 1.00 85.50 258 MET A CA 1
ATOM 2051 C C . MET A 1 258 ? -0.980 -5.765 -6.754 1.00 85.50 258 MET A C 1
ATOM 2053 O O . MET A 1 258 ? -2.092 -6.088 -7.163 1.00 85.50 258 MET A O 1
ATOM 2057 N N . CYS A 1 259 ? -0.017 -6.642 -6.443 1.00 88.25 259 CYS A N 1
ATOM 2058 C CA . CYS A 1 259 ? -0.202 -8.090 -6.509 1.00 88.25 259 CYS A CA 1
ATOM 2059 C C . CYS A 1 259 ? -1.339 -8.553 -5.587 1.00 88.25 259 CYS A C 1
ATOM 2061 O O . CYS A 1 259 ? -2.253 -9.236 -6.034 1.00 88.25 259 CYS A O 1
ATOM 2063 N N . CYS A 1 260 ? -1.327 -8.117 -4.323 1.00 90.75 260 CYS A N 1
ATOM 2064 C CA . CYS A 1 260 ? -2.324 -8.519 -3.331 1.00 90.75 260 CYS A CA 1
ATOM 2065 C C . CYS A 1 260 ? -3.755 -8.094 -3.679 1.00 90.75 260 CYS A C 1
ATOM 2067 O O . CYS A 1 260 ? -4.686 -8.797 -3.323 1.00 90.75 260 CYS A O 1
ATOM 2069 N N . PHE A 1 261 ? -3.945 -6.955 -4.346 1.00 91.19 261 PHE A N 1
ATOM 2070 C CA . PHE A 1 261 ? -5.278 -6.397 -4.614 1.00 91.19 261 PHE A CA 1
ATOM 2071 C C . PHE A 1 261 ? -5.674 -6.443 -6.093 1.00 91.19 261 PHE A C 1
ATOM 2073 O O . PHE A 1 261 ? -6.502 -5.651 -6.538 1.00 91.19 261 PHE A O 1
ATOM 2080 N N . ASN A 1 262 ? -5.065 -7.338 -6.878 1.00 89.75 262 ASN A N 1
ATOM 2081 C CA . ASN A 1 262 ? -5.375 -7.531 -8.299 1.00 89.75 262 ASN A CA 1
ATOM 2082 C C . ASN A 1 262 ? -5.287 -6.246 -9.150 1.00 89.75 262 ASN A C 1
ATOM 2084 O O . ASN A 1 262 ? -5.974 -6.096 -10.167 1.00 89.75 262 ASN A O 1
ATOM 2088 N N . ILE A 1 263 ? -4.426 -5.306 -8.752 1.00 88.44 263 ILE A N 1
ATOM 2089 C CA . ILE A 1 263 ? -4.244 -4.028 -9.442 1.00 88.44 263 ILE A CA 1
ATOM 2090 C C . ILE A 1 263 ? -3.281 -4.237 -10.608 1.00 88.44 263 ILE A C 1
ATOM 2092 O O . ILE A 1 263 ? -2.164 -4.738 -10.447 1.00 88.44 263 ILE A O 1
ATOM 2096 N N . ARG A 1 264 ? -3.722 -3.828 -11.798 1.00 86.69 264 ARG A N 1
ATOM 2097 C CA . ARG A 1 264 ? -2.929 -3.900 -13.028 1.00 86.69 264 ARG A CA 1
ATOM 2098 C C . ARG A 1 264 ? -1.949 -2.738 -13.091 1.00 86.69 264 ARG A C 1
ATOM 2100 O O . ARG A 1 264 ? -2.298 -1.609 -12.750 1.00 86.69 264 ARG A O 1
ATOM 2107 N N . GLY A 1 265 ? -0.730 -3.025 -13.530 1.00 82.31 265 GLY A N 1
ATOM 2108 C CA . GLY A 1 265 ? 0.359 -2.058 -13.558 1.00 82.31 265 GLY A CA 1
ATOM 2109 C C . GLY A 1 265 ? 0.784 -1.652 -14.954 1.00 82.31 265 GLY A C 1
ATOM 2110 O O . GLY A 1 265 ? 0.952 -2.501 -15.827 1.00 82.31 265 GLY A O 1
ATOM 2111 N N . VAL A 1 266 ? 1.045 -0.357 -15.121 1.00 84.50 266 VAL A N 1
ATOM 2112 C CA . VAL A 1 266 ? 1.821 0.168 -16.245 1.00 84.50 266 VAL A CA 1
ATOM 2113 C C . VAL A 1 266 ? 3.102 0.776 -15.684 1.00 84.50 266 VAL A C 1
ATOM 2115 O O . VAL A 1 266 ? 3.058 1.663 -14.831 1.00 84.50 266 VAL A O 1
ATOM 2118 N N . ILE A 1 267 ? 4.243 0.258 -16.125 1.00 83.88 267 ILE A N 1
ATOM 2119 C CA . ILE A 1 267 ? 5.574 0.687 -15.709 1.00 83.88 267 ILE A CA 1
ATOM 2120 C C . ILE A 1 267 ? 6.173 1.523 -16.838 1.00 83.88 267 ILE A C 1
ATOM 2122 O O . ILE A 1 267 ? 6.242 1.064 -17.972 1.00 83.88 267 ILE A O 1
ATOM 2126 N N . PHE A 1 268 ? 6.647 2.724 -16.525 1.00 83.44 268 PHE A N 1
ATOM 2127 C CA . PHE A 1 268 ? 7.388 3.554 -17.473 1.00 83.44 268 PHE A CA 1
ATOM 2128 C C . PHE A 1 268 ? 8.874 3.516 -17.141 1.00 83.44 268 PHE A C 1
ATOM 2130 O O . PHE A 1 268 ? 9.267 3.783 -16.001 1.00 83.44 268 PHE A O 1
ATOM 2137 N N . GLU A 1 269 ? 9.695 3.186 -18.133 1.00 82.19 269 GLU A N 1
ATOM 2138 C CA . GLU A 1 269 ? 11.132 3.006 -17.965 1.00 82.19 269 GLU A CA 1
ATOM 2139 C C . GLU A 1 269 ? 11.938 4.108 -18.679 1.00 82.19 269 GLU A C 1
ATOM 2141 O O . GLU A 1 269 ? 11.798 4.338 -19.884 1.00 82.19 269 GLU A O 1
ATOM 2146 N N . ASP A 1 270 ? 12.781 4.799 -17.904 1.00 85.38 270 ASP A N 1
ATOM 2147 C CA . ASP A 1 270 ? 13.869 5.686 -18.353 1.00 85.38 270 ASP A CA 1
ATOM 2148 C C . ASP A 1 270 ? 14.922 5.764 -17.234 1.00 85.38 270 ASP A C 1
ATOM 2150 O O . ASP A 1 270 ? 15.031 6.750 -16.498 1.00 85.38 270 ASP A O 1
ATOM 2154 N N . VAL A 1 271 ? 15.657 4.663 -17.038 1.00 79.25 271 VAL A N 1
ATOM 2155 C CA . VAL A 1 271 ? 16.614 4.499 -15.937 1.00 79.25 271 VAL A CA 1
ATOM 2156 C C . VAL A 1 271 ? 18.025 4.229 -16.482 1.00 79.25 271 VAL A C 1
ATOM 2158 O O . VAL A 1 271 ? 18.261 3.220 -17.146 1.00 79.25 271 VAL A O 1
ATOM 2161 N N . PRO A 1 272 ? 19.017 5.094 -16.181 1.00 80.12 272 PRO A N 1
ATOM 2162 C CA . PRO A 1 272 ? 20.385 4.926 -16.673 1.00 80.12 272 PRO A CA 1
ATOM 2163 C C . PRO A 1 272 ? 21.218 3.888 -15.895 1.00 80.12 272 PRO A C 1
ATOM 2165 O O . PRO A 1 272 ? 22.342 3.584 -16.299 1.00 80.12 272 PRO A O 1
ATOM 2168 N N . GLY A 1 273 ? 20.727 3.407 -14.752 1.00 81.75 273 GLY A N 1
ATOM 2169 C CA . GLY A 1 273 ? 21.452 2.526 -13.837 1.00 81.75 273 GLY A CA 1
ATOM 2170 C C . GLY A 1 273 ? 21.143 2.821 -12.367 1.00 81.75 273 GLY A C 1
ATOM 2171 O O . GLY A 1 273 ? 20.310 3.670 -12.051 1.00 81.75 273 GLY A O 1
ATOM 2172 N N . PHE A 1 274 ? 21.850 2.133 -11.469 1.00 81.94 274 PHE A N 1
ATOM 2173 C CA . PHE A 1 274 ? 21.831 2.420 -10.032 1.00 81.94 274 PHE A CA 1
ATOM 2174 C C . PHE A 1 274 ? 22.722 3.619 -9.690 1.00 81.94 274 PHE A C 1
ATOM 2176 O O . PHE A 1 274 ? 23.691 3.910 -10.392 1.00 81.94 274 PHE A O 1
ATOM 2183 N N . LEU A 1 275 ? 22.400 4.308 -8.594 1.00 81.88 275 LEU A N 1
ATOM 2184 C CA . LEU A 1 275 ? 23.210 5.414 -8.095 1.00 81.88 275 LEU A CA 1
ATOM 2185 C C . LEU A 1 275 ? 24.536 4.888 -7.524 1.00 81.88 275 LEU A C 1
ATOM 2187 O O . LEU A 1 275 ? 24.538 4.149 -6.542 1.00 81.88 275 LEU A O 1
ATOM 2191 N N . SER A 1 276 ? 25.655 5.299 -8.117 1.00 81.62 276 SER A N 1
ATOM 2192 C CA . SER A 1 276 ? 26.999 4.934 -7.659 1.00 81.62 276 SER A CA 1
ATOM 2193 C C . SER A 1 276 ? 27.412 5.729 -6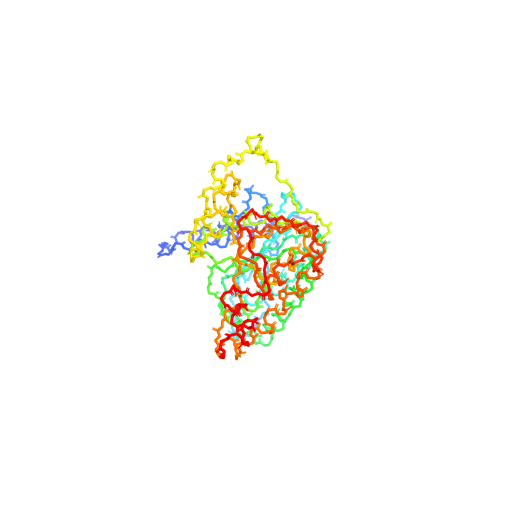.416 1.00 81.62 276 SER A C 1
ATOM 2195 O O . SER A 1 276 ? 27.196 6.939 -6.350 1.00 81.62 276 SER A O 1
ATOM 2197 N N . GLY A 1 277 ? 28.079 5.080 -5.459 1.00 88.56 277 GLY A N 1
ATOM 2198 C CA . GLY A 1 277 ? 28.731 5.753 -4.331 1.00 88.56 277 GLY A CA 1
ATOM 2199 C C . GLY A 1 277 ? 28.916 4.841 -3.121 1.00 88.56 277 GLY A C 1
ATOM 2200 O O . GLY A 1 277 ? 28.071 3.993 -2.847 1.00 88.56 277 GLY A O 1
ATOM 2201 N N . THR A 1 278 ? 29.987 5.047 -2.351 1.00 91.81 278 THR A N 1
ATOM 2202 C CA . THR A 1 278 ? 30.292 4.259 -1.137 1.00 91.81 278 THR A CA 1
ATOM 2203 C C . THR A 1 278 ? 29.142 4.270 -0.132 1.00 91.81 278 THR A C 1
ATOM 2205 O O . THR A 1 278 ? 28.810 3.241 0.448 1.00 91.81 278 THR A O 1
ATOM 2208 N N . ASN A 1 279 ? 28.463 5.410 0.010 1.00 91.38 279 ASN A N 1
ATOM 2209 C CA . ASN A 1 279 ? 27.287 5.536 0.869 1.00 91.38 279 ASN A CA 1
ATOM 2210 C C . ASN A 1 279 ? 26.121 4.633 0.429 1.00 91.38 279 ASN A C 1
ATOM 2212 O O . ASN A 1 279 ? 25.379 4.158 1.281 1.00 91.38 279 ASN A O 1
ATOM 2216 N N . GLN A 1 280 ? 25.946 4.386 -0.873 1.00 80.94 280 GLN A N 1
ATOM 2217 C CA . GLN A 1 280 ? 24.898 3.491 -1.380 1.00 80.94 280 GLN A CA 1
ATOM 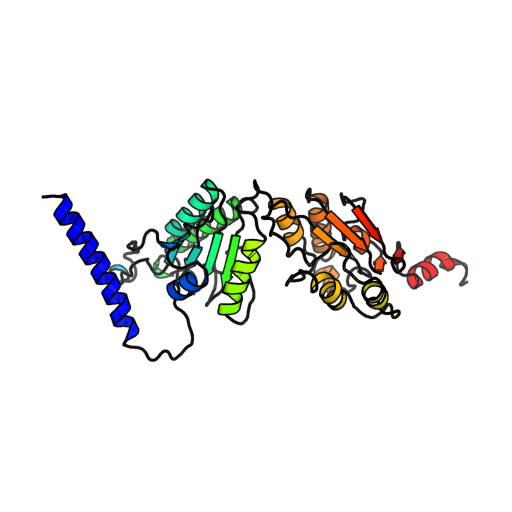2218 C C . GLN A 1 280 ? 25.264 2.022 -1.144 1.00 80.94 280 GLN A C 1
ATOM 2220 O O . GLN A 1 280 ? 24.414 1.235 -0.728 1.00 80.94 280 GLN A O 1
ATOM 2225 N N . GLU A 1 281 ? 26.539 1.671 -1.327 1.00 88.19 281 GLU A N 1
ATOM 2226 C CA . GLU A 1 281 ? 27.057 0.330 -1.037 1.00 88.19 281 GLU A CA 1
ATOM 2227 C C . GLU A 1 281 ? 26.905 -0.018 0.450 1.00 88.19 281 GLU A C 1
ATOM 2229 O O . GLU A 1 281 ? 26.255 -1.007 0.794 1.00 88.19 281 GLU A O 1
ATOM 2234 N N . TYR A 1 282 ? 27.394 0.846 1.350 1.00 90.94 282 TYR A N 1
ATOM 2235 C CA . TYR A 1 282 ? 27.214 0.669 2.796 1.00 90.94 282 TYR A CA 1
ATOM 2236 C C . TYR A 1 282 ? 25.747 0.784 3.228 1.00 90.94 282 TYR A C 1
ATOM 2238 O O . TYR A 1 282 ? 25.323 0.105 4.162 1.00 90.94 282 TYR A O 1
ATOM 2246 N N . GLY A 1 283 ? 24.948 1.581 2.511 1.00 88.69 283 GLY A N 1
ATOM 2247 C CA . GLY A 1 283 ? 23.493 1.653 2.660 1.00 88.69 283 GLY A CA 1
ATOM 2248 C C . GLY A 1 283 ? 22.753 0.385 2.212 1.00 88.69 283 GLY A C 1
ATOM 2249 O O . GLY A 1 283 ? 21.540 0.280 2.393 1.00 88.69 283 GLY A O 1
ATOM 2250 N N . GLY A 1 284 ? 23.458 -0.601 1.650 1.00 87.50 284 GLY A N 1
ATOM 2251 C CA . GLY A 1 284 ? 22.899 -1.888 1.261 1.00 87.50 284 GLY A CA 1
ATOM 2252 C C . GLY A 1 284 ? 22.069 -1.821 -0.017 1.00 87.50 284 GLY A C 1
ATOM 2253 O O . GLY A 1 284 ? 21.024 -2.474 -0.087 1.00 87.50 284 GLY A O 1
ATOM 2254 N N . ILE A 1 285 ? 22.497 -1.048 -1.020 1.00 83.94 285 ILE A N 1
ATOM 2255 C CA . ILE A 1 285 ? 21.809 -0.921 -2.317 1.00 83.94 285 ILE A CA 1
ATOM 2256 C C . ILE A 1 285 ? 21.514 -2.279 -2.968 1.00 83.94 285 ILE A C 1
ATOM 2258 O O . ILE A 1 285 ? 20.440 -2.456 -3.531 1.00 83.94 285 ILE A O 1
ATOM 2262 N N . ILE A 1 286 ? 22.394 -3.272 -2.796 1.00 88.38 286 ILE A N 1
ATOM 2263 C CA . ILE A 1 286 ? 22.198 -4.643 -3.294 1.00 88.38 286 ILE A CA 1
ATOM 2264 C C . ILE A 1 286 ? 20.941 -5.275 -2.680 1.00 88.38 286 ILE A C 1
ATOM 2266 O O . ILE A 1 286 ? 20.079 -5.781 -3.397 1.00 88.38 286 ILE A O 1
ATOM 2270 N N . LYS A 1 287 ? 20.788 -5.200 -1.349 1.00 88.19 287 LYS A N 1
ATOM 2271 C CA . LYS A 1 287 ? 19.609 -5.738 -0.649 1.00 88.19 287 LYS A CA 1
ATOM 2272 C C . LYS A 1 287 ? 18.340 -4.976 -1.028 1.00 88.19 287 LYS A C 1
ATOM 2274 O O . LYS A 1 287 ? 17.289 -5.588 -1.176 1.00 88.19 287 LYS A O 1
ATOM 2279 N N . HIS A 1 288 ? 18.422 -3.655 -1.184 1.00 81.50 288 HIS A N 1
ATOM 2280 C CA . HIS A 1 288 ? 17.276 -2.832 -1.578 1.00 81.50 288 HIS A CA 1
ATOM 2281 C C . HIS A 1 288 ? 16.850 -3.080 -3.033 1.00 81.50 288 HIS A C 1
ATOM 2283 O O . HIS A 1 288 ? 15.660 -3.225 -3.293 1.00 81.50 288 HIS A O 1
ATOM 2289 N N . GLY A 1 289 ? 17.799 -3.203 -3.964 1.00 83.19 289 GLY A N 1
ATOM 2290 C CA . GLY A 1 289 ? 17.529 -3.542 -5.362 1.00 83.19 289 GLY A CA 1
ATOM 2291 C C . GLY A 1 289 ? 16.930 -4.940 -5.517 1.00 83.19 289 GLY A C 1
ATOM 2292 O O . GLY A 1 289 ? 15.949 -5.111 -6.239 1.00 83.19 289 GLY A O 1
ATOM 2293 N N . ALA A 1 290 ? 17.437 -5.923 -4.765 1.00 87.88 290 ALA A N 1
ATOM 2294 C CA . ALA A 1 290 ? 16.905 -7.287 -4.767 1.00 87.88 290 ALA A CA 1
ATOM 2295 C C . ALA A 1 290 ? 15.438 -7.365 -4.307 1.00 87.88 290 ALA A C 1
ATOM 2297 O O . ALA A 1 290 ? 14.688 -8.191 -4.820 1.00 87.88 290 ALA A O 1
ATOM 2298 N N . LYS A 1 291 ? 14.990 -6.489 -3.394 1.00 86.81 291 LYS A N 1
ATOM 2299 C CA . LYS A 1 291 ? 13.570 -6.422 -2.993 1.00 86.81 291 LYS A CA 1
ATOM 2300 C C . LYS A 1 291 ? 12.659 -6.044 -4.154 1.00 86.81 291 LYS A C 1
ATOM 2302 O O . LYS A 1 291 ? 11.563 -6.582 -4.263 1.00 86.81 291 LYS A O 1
ATOM 2307 N N . LEU A 1 292 ? 13.091 -5.107 -4.999 1.00 85.44 292 LEU A N 1
ATOM 2308 C CA . LEU A 1 292 ? 12.301 -4.685 -6.151 1.00 85.44 292 LEU A CA 1
ATOM 2309 C C . LEU A 1 292 ? 12.240 -5.794 -7.205 1.00 85.44 292 LEU A C 1
ATOM 2311 O O . LEU A 1 292 ? 11.163 -6.074 -7.722 1.00 85.44 292 LEU A O 1
ATOM 2315 N N . LEU A 1 293 ? 13.369 -6.471 -7.438 1.00 87.12 293 LEU A N 1
ATOM 2316 C CA . LEU A 1 293 ? 13.431 -7.659 -8.288 1.00 87.12 293 LEU A CA 1
ATOM 2317 C C . LEU A 1 293 ? 12.447 -8.737 -7.809 1.00 87.12 293 LEU A C 1
ATOM 2319 O O . LEU A 1 293 ? 11.604 -9.178 -8.582 1.00 87.12 293 LEU A O 1
ATOM 2323 N N . TYR A 1 294 ? 12.513 -9.084 -6.519 1.00 90.25 294 TYR A N 1
ATOM 2324 C CA . TYR A 1 294 ? 11.630 -10.063 -5.883 1.00 90.25 294 TYR A CA 1
ATOM 2325 C C . TYR A 1 294 ? 10.152 -9.680 -6.018 1.00 90.25 294 TYR A C 1
ATOM 2327 O O . TYR A 1 294 ? 9.313 -10.506 -6.363 1.00 90.25 294 TYR A O 1
ATOM 2335 N N . ALA A 1 295 ? 9.828 -8.405 -5.789 1.00 88.81 295 ALA A N 1
ATOM 2336 C CA . ALA A 1 295 ? 8.459 -7.925 -5.899 1.00 88.81 295 ALA A CA 1
ATOM 2337 C C . ALA A 1 295 ? 7.904 -8.087 -7.321 1.00 88.81 295 ALA A C 1
ATOM 2339 O O . ALA A 1 295 ? 6.763 -8.508 -7.476 1.00 88.81 295 ALA A O 1
ATOM 2340 N N . PHE A 1 296 ? 8.696 -7.795 -8.358 1.00 87.50 296 PHE A N 1
ATOM 2341 C CA . PHE A 1 296 ? 8.253 -7.979 -9.742 1.00 87.50 296 PHE A CA 1
ATOM 2342 C C . PHE A 1 296 ? 8.111 -9.445 -10.144 1.00 87.50 296 PHE A C 1
ATOM 2344 O O . PHE A 1 296 ? 7.174 -9.755 -10.877 1.00 87.50 296 PHE A O 1
ATOM 2351 N N . THR A 1 297 ? 8.984 -10.332 -9.658 1.00 89.00 297 THR A N 1
ATOM 2352 C CA . THR A 1 297 ? 8.899 -11.770 -9.957 1.00 89.00 297 THR A CA 1
ATOM 2353 C C . THR A 1 297 ? 7.713 -12.450 -9.283 1.00 89.00 297 THR A C 1
ATOM 2355 O O . THR A 1 297 ? 7.099 -13.320 -9.888 1.00 89.00 297 THR A O 1
ATOM 2358 N N . GLU A 1 298 ? 7.385 -12.049 -8.052 1.00 90.62 298 GLU A N 1
ATOM 2359 C CA . GLU A 1 298 ? 6.234 -12.567 -7.294 1.00 90.62 298 GLU A CA 1
ATOM 2360 C C . GLU A 1 298 ? 4.905 -11.969 -7.759 1.00 90.62 298 GLU A C 1
ATOM 2362 O O . GLU A 1 298 ? 3.840 -12.547 -7.553 1.00 90.62 298 GLU A O 1
ATOM 2367 N N . CYS A 1 299 ? 4.938 -10.782 -8.364 1.00 88.62 299 CYS A N 1
ATOM 2368 C CA . CYS A 1 299 ? 3.732 -10.119 -8.819 1.00 88.62 299 CYS A CA 1
ATOM 2369 C C . CYS A 1 299 ? 3.099 -10.907 -9.975 1.00 88.62 299 CYS A C 1
ATOM 237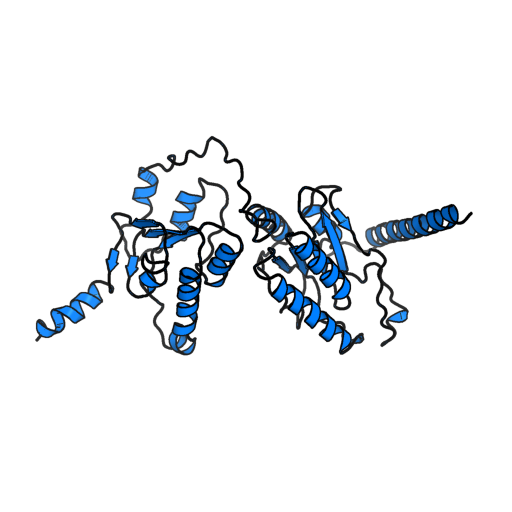1 O O . CYS A 1 299 ? 3.640 -10.942 -11.079 1.00 88.62 299 CYS A O 1
ATOM 2373 N N . THR A 1 300 ? 1.921 -11.485 -9.753 1.00 89.75 300 THR A N 1
ATOM 2374 C CA . THR A 1 300 ? 1.172 -12.251 -10.765 1.00 89.75 300 THR A CA 1
ATOM 2375 C C . THR A 1 300 ? 0.172 -11.402 -11.544 1.00 89.75 300 THR A C 1
ATOM 2377 O O . THR A 1 300 ? -0.368 -11.855 -12.551 1.00 89.75 300 THR A O 1
ATOM 2380 N N . THR A 1 301 ? -0.083 -10.163 -11.113 1.00 89.12 301 THR A N 1
ATOM 2381 C CA . THR A 1 301 ? -1.052 -9.297 -11.790 1.00 89.12 301 THR A CA 1
ATOM 2382 C C . THR A 1 301 ? -0.533 -8.817 -13.144 1.00 89.12 301 THR A C 1
ATOM 2384 O O . THR A 1 301 ? 0.684 -8.681 -13.319 1.00 89.12 301 THR A O 1
ATOM 2387 N N . PRO A 1 302 ? -1.435 -8.516 -14.100 1.00 89.75 302 PRO A N 1
ATOM 2388 C CA . PRO A 1 302 ? -1.034 -8.026 -15.407 1.00 89.75 302 PRO A CA 1
ATOM 2389 C C . PRO A 1 302 ? -0.165 -6.768 -15.322 1.00 89.75 302 PRO A C 1
ATOM 2391 O O . PRO A 1 302 ? -0.566 -5.762 -14.722 1.00 89.75 302 PRO A O 1
ATOM 2394 N N . LYS A 1 303 ? 1.012 -6.825 -15.946 1.00 87.38 303 LYS A N 1
ATOM 2395 C CA . LYS A 1 303 ? 1.998 -5.745 -16.003 1.00 87.38 303 LYS A CA 1
ATOM 2396 C C . LYS A 1 303 ? 2.431 -5.479 -17.438 1.00 87.38 303 LYS A C 1
ATOM 2398 O O . LYS A 1 303 ? 2.905 -6.369 -18.147 1.00 87.38 303 LYS A O 1
ATOM 2403 N N . ILE A 1 304 ? 2.327 -4.216 -17.830 1.00 89.06 304 ILE A N 1
ATOM 2404 C CA . ILE A 1 304 ? 2.850 -3.696 -19.093 1.00 89.06 304 ILE A CA 1
ATOM 2405 C C . ILE A 1 304 ? 3.992 -2.748 -18.757 1.00 89.06 304 ILE A C 1
ATOM 2407 O O . ILE A 1 304 ? 3.844 -1.902 -17.879 1.00 89.06 304 ILE A O 1
ATOM 2411 N N . THR A 1 305 ? 5.113 -2.856 -19.459 1.00 88.00 305 THR A N 1
ATOM 2412 C CA . THR A 1 305 ? 6.177 -1.850 -19.366 1.00 88.00 305 THR A CA 1
ATOM 2413 C C . THR A 1 305 ? 6.359 -1.168 -20.700 1.00 88.00 305 THR A C 1
ATOM 2415 O O . THR A 1 305 ? 6.447 -1.838 -21.730 1.00 88.00 305 THR A O 1
ATOM 2418 N N . ASP A 1 306 ? 6.467 0.150 -20.647 1.00 87.62 306 ASP A N 1
ATOM 2419 C CA . ASP A 1 306 ? 6.799 0.996 -21.777 1.00 87.62 306 ASP A CA 1
ATOM 2420 C C . ASP A 1 306 ? 8.178 1.634 -21.569 1.00 87.62 306 ASP A C 1
ATOM 2422 O O . ASP A 1 306 ? 8.418 2.361 -20.596 1.00 87.62 306 ASP A O 1
ATOM 2426 N N . ILE A 1 307 ? 9.107 1.306 -22.464 1.00 87.62 307 ILE A N 1
ATOM 2427 C CA . ILE A 1 307 ? 10.486 1.785 -22.438 1.00 87.62 307 ILE A CA 1
ATOM 2428 C C . ILE A 1 307 ? 10.552 3.035 -23.301 1.00 87.62 307 ILE A C 1
ATOM 2430 O O . ILE A 1 307 ? 10.526 2.968 -24.529 1.00 87.62 307 ILE A O 1
ATOM 2434 N N . THR A 1 308 ? 10.654 4.182 -22.641 1.00 84.50 308 THR A N 1
ATOM 2435 C CA . THR A 1 308 ? 10.594 5.483 -23.318 1.00 84.50 308 THR A CA 1
ATOM 2436 C C . THR A 1 308 ? 11.959 5.909 -23.854 1.00 84.50 308 THR A C 1
ATOM 2438 O O . THR A 1 308 ? 12.061 6.453 -24.954 1.00 84.50 308 THR A O 1
ATOM 2441 N N . ARG A 1 309 ? 13.032 5.666 -23.088 1.00 84.88 309 ARG A N 1
ATOM 2442 C CA . ARG A 1 309 ? 14.385 6.104 -23.452 1.00 84.88 309 ARG A CA 1
ATOM 2443 C C . ARG A 1 309 ? 15.467 5.178 -22.905 1.00 84.88 309 ARG A C 1
ATOM 2445 O O . ARG A 1 309 ? 15.875 4.267 -23.604 1.00 84.88 309 ARG A O 1
ATOM 2452 N N . LYS A 1 310 ? 15.966 5.363 -21.681 1.00 84.56 310 LYS A N 1
ATOM 2453 C CA . LYS A 1 310 ? 17.118 4.575 -21.197 1.00 84.56 310 LYS A CA 1
ATOM 2454 C C . LYS A 1 310 ? 16.689 3.289 -20.502 1.00 84.56 310 LYS A C 1
ATOM 2456 O O . LYS A 1 310 ? 15.959 3.354 -19.517 1.00 84.56 310 LYS A O 1
ATOM 2461 N N . GLY A 1 311 ? 17.236 2.161 -20.944 1.00 85.12 311 GLY A N 1
ATOM 2462 C CA . GLY A 1 311 ? 17.138 0.873 -20.261 1.00 85.12 311 GLY A CA 1
ATOM 2463 C C . GLY A 1 311 ? 18.505 0.198 -20.201 1.00 85.12 311 GLY A C 1
ATOM 2464 O O . GLY A 1 311 ? 18.847 -0.605 -21.068 1.00 85.12 311 GLY A O 1
ATOM 2465 N N . TYR A 1 312 ? 19.317 0.525 -19.188 1.00 85.50 312 TYR A N 1
ATOM 2466 C CA . TYR A 1 312 ? 20.687 0.004 -19.094 1.00 85.50 312 TYR A CA 1
ATOM 2467 C C . TYR A 1 312 ? 20.927 -0.921 -17.895 1.00 85.50 312 TYR A C 1
ATOM 2469 O O . TYR A 1 312 ? 20.477 -0.648 -16.777 1.00 85.50 312 TYR A O 1
ATOM 2477 N N . ARG A 1 313 ? 21.804 -1.920 -18.089 1.00 84.44 313 ARG A N 1
ATOM 2478 C CA . ARG A 1 313 ? 22.358 -2.787 -17.020 1.00 84.44 313 ARG A CA 1
ATOM 2479 C C . ARG A 1 313 ? 21.256 -3.477 -16.196 1.00 84.44 313 ARG A C 1
ATOM 2481 O O . ARG A 1 313 ? 20.111 -3.581 -16.609 1.00 84.44 313 ARG A O 1
ATOM 2488 N N . GLY A 1 314 ? 21.597 -3.903 -14.982 1.00 80.00 314 GLY A N 1
ATOM 2489 C CA . GLY A 1 314 ? 20.646 -4.471 -14.033 1.00 80.00 314 GLY A CA 1
ATOM 2490 C C . GLY A 1 314 ? 19.515 -3.526 -13.612 1.00 80.00 314 GLY A C 1
ATOM 2491 O O . GLY A 1 314 ? 18.573 -3.995 -12.990 1.00 80.00 314 GLY A O 1
ATOM 2492 N N . ALA A 1 315 ? 19.562 -2.224 -13.927 1.00 82.19 315 ALA A N 1
ATOM 2493 C CA . ALA A 1 315 ? 18.397 -1.367 -13.710 1.00 82.19 315 ALA A CA 1
ATOM 2494 C C . ALA A 1 315 ? 17.277 -1.711 -14.701 1.00 82.19 315 ALA A C 1
ATOM 2496 O O . ALA A 1 315 ? 16.136 -1.821 -14.273 1.00 82.19 315 ALA A O 1
ATOM 2497 N N . PHE A 1 316 ? 17.611 -1.980 -15.968 1.00 85.50 316 PHE A N 1
ATOM 2498 C CA . PHE A 1 316 ? 16.658 -2.512 -16.947 1.00 85.50 316 PHE A CA 1
ATOM 2499 C C . PHE A 1 316 ? 16.067 -3.845 -16.496 1.00 85.50 316 PHE A C 1
ATOM 2501 O O . PHE A 1 316 ? 14.855 -4.041 -16.542 1.00 85.50 316 PHE A O 1
ATOM 2508 N N . ASP A 1 317 ? 16.915 -4.746 -15.990 1.00 84.25 317 ASP A N 1
ATOM 2509 C CA . ASP A 1 317 ? 16.435 -6.031 -15.487 1.00 84.25 317 ASP A CA 1
ATOM 2510 C C . ASP A 1 317 ? 15.448 -5.829 -14.335 1.00 84.25 317 ASP A C 1
ATOM 2512 O O . ASP A 1 317 ? 14.330 -6.330 -14.391 1.00 84.25 317 ASP A O 1
ATOM 2516 N N . VAL A 1 318 ? 15.811 -5.027 -13.330 1.00 82.94 318 VAL A N 1
ATOM 2517 C CA . VAL A 1 318 ? 14.973 -4.773 -12.148 1.00 82.94 318 VAL A CA 1
ATOM 2518 C C . VAL A 1 318 ? 13.677 -4.020 -12.482 1.00 82.94 318 VAL A C 1
ATOM 2520 O O . VAL A 1 318 ? 12.692 -4.175 -11.762 1.00 82.94 318 VAL A O 1
ATOM 2523 N N . MET A 1 319 ? 13.622 -3.260 -13.579 1.00 80.69 319 MET A N 1
ATOM 2524 C CA . MET A 1 319 ? 12.436 -2.515 -14.028 1.00 80.69 319 MET A CA 1
ATOM 2525 C C . MET A 1 319 ? 11.443 -3.388 -14.819 1.00 80.69 319 MET A C 1
ATOM 2527 O O . MET A 1 319 ? 10.903 -2.995 -15.852 1.00 80.69 319 MET A O 1
ATOM 2531 N N . SER A 1 320 ? 11.139 -4.574 -14.281 1.00 80.06 320 SER A N 1
ATOM 2532 C CA . SER A 1 320 ? 10.173 -5.529 -14.837 1.00 80.06 320 SER A CA 1
ATOM 2533 C C . SER A 1 320 ? 10.538 -5.997 -16.251 1.00 80.06 320 SER A C 1
ATOM 2535 O O . SER A 1 320 ? 9.701 -5.973 -17.146 1.00 80.06 320 SER A O 1
ATOM 2537 N N . CYS A 1 321 ? 11.777 -6.435 -16.499 1.00 81.69 321 CYS A N 1
ATOM 2538 C CA . CYS A 1 321 ? 12.134 -6.947 -17.825 1.00 81.69 321 CYS A CA 1
ATOM 2539 C C . CYS A 1 321 ? 11.313 -8.198 -18.209 1.00 81.69 321 CYS A C 1
ATOM 2541 O O . CYS A 1 321 ? 10.736 -8.883 -17.361 1.00 81.69 321 CYS A O 1
ATOM 2543 N N . LYS A 1 322 ? 11.270 -8.546 -19.505 1.00 83.19 322 LYS A N 1
ATOM 2544 C CA . LYS A 1 322 ? 10.446 -9.667 -20.011 1.00 83.19 322 LYS A CA 1
ATOM 2545 C C . LYS A 1 322 ? 10.730 -11.008 -19.317 1.00 83.19 322 LYS A C 1
ATOM 2547 O O . LYS A 1 322 ? 9.838 -11.843 -19.225 1.00 83.19 322 LYS A O 1
ATOM 2552 N N . ARG A 1 323 ? 11.953 -11.203 -18.812 1.00 79.19 323 ARG A N 1
ATOM 2553 C CA . ARG A 1 323 ? 12.366 -12.419 -18.094 1.00 79.19 323 ARG A CA 1
ATOM 2554 C C . ARG A 1 323 ? 11.823 -12.504 -16.660 1.00 79.19 323 ARG A C 1
ATOM 2556 O O . ARG A 1 323 ? 11.867 -13.581 -16.085 1.00 79.19 323 ARG A O 1
ATOM 2563 N N . LEU A 1 324 ? 11.295 -11.411 -16.105 1.00 78.81 324 LEU A N 1
ATOM 2564 C CA . LEU A 1 324 ? 10.714 -11.335 -14.758 1.00 78.81 324 LEU A CA 1
ATOM 2565 C C . LEU A 1 324 ? 9.182 -11.318 -14.791 1.00 78.81 324 LEU A C 1
ATOM 2567 O O . LEU A 1 324 ? 8.549 -10.525 -14.098 1.00 78.81 324 LEU A O 1
ATOM 2571 N N . SER A 1 325 ? 8.580 -12.158 -15.633 1.00 71.50 325 SER A N 1
ATOM 2572 C CA . SER A 1 325 ? 7.119 -12.334 -15.675 1.00 71.50 325 SER A CA 1
ATOM 2573 C C . SER A 1 325 ? 6.325 -11.079 -16.074 1.00 71.50 325 SER A C 1
ATOM 2575 O O . SER A 1 325 ? 5.185 -10.896 -15.655 1.00 71.50 325 SER A O 1
ATOM 2577 N N . ARG A 1 326 ? 6.900 -10.201 -16.907 1.00 80.31 326 ARG A N 1
ATOM 2578 C CA . ARG A 1 326 ? 6.146 -9.122 -17.567 1.00 80.31 326 ARG A CA 1
ATOM 2579 C C . ARG A 1 326 ? 5.294 -9.676 -18.713 1.00 80.31 326 ARG A C 1
ATOM 2581 O O . ARG A 1 326 ? 5.808 -10.390 -19.583 1.00 80.31 326 ARG A O 1
ATOM 2588 N N . ASP A 1 327 ? 4.030 -9.269 -18.787 1.00 88.62 327 ASP A N 1
ATOM 2589 C CA . ASP A 1 327 ? 3.107 -9.727 -19.831 1.00 88.62 327 ASP A CA 1
ATOM 2590 C C . ASP A 1 327 ? 3.440 -9.100 -21.185 1.00 88.62 327 ASP A C 1
ATOM 2592 O O . ASP A 1 327 ? 3.689 -9.813 -22.162 1.00 88.62 327 ASP A O 1
ATOM 2596 N N . MET A 1 328 ? 3.551 -7.770 -21.241 1.00 88.88 328 MET A N 1
ATOM 2597 C CA . MET A 1 328 ? 3.810 -7.036 -22.484 1.00 88.88 328 MET A CA 1
ATOM 2598 C C . MET A 1 328 ? 4.902 -5.985 -22.318 1.00 88.88 328 MET A C 1
ATOM 2600 O O . MET A 1 328 ? 5.045 -5.367 -21.265 1.00 88.88 328 MET A O 1
ATOM 2604 N N . SER A 1 329 ? 5.676 -5.790 -23.382 1.00 88.88 329 SER A N 1
ATOM 2605 C CA . SER A 1 329 ? 6.751 -4.807 -23.453 1.00 88.88 329 SER A CA 1
ATOM 2606 C C . SER A 1 329 ? 6.560 -3.943 -24.682 1.00 88.88 329 SER A C 1
ATOM 2608 O O . SER A 1 329 ? 6.513 -4.478 -25.787 1.00 88.88 329 SER A O 1
ATOM 2610 N N . TYR A 1 330 ? 6.554 -2.635 -24.482 1.00 89.12 330 TYR A N 1
ATOM 2611 C CA . TYR A 1 330 ? 6.655 -1.652 -25.548 1.00 89.12 330 TYR A CA 1
ATOM 2612 C C . TYR A 1 330 ? 7.983 -0.914 -25.430 1.00 89.12 330 TYR A C 1
ATOM 2614 O O . TYR A 1 330 ? 8.568 -0.821 -24.348 1.00 89.12 330 TYR A O 1
ATOM 2622 N N . ALA A 1 331 ? 8.499 -0.480 -26.570 1.00 89.25 331 ALA A N 1
ATOM 2623 C CA . ALA A 1 331 ? 9.709 0.312 -26.651 1.00 89.25 331 ALA A CA 1
ATOM 2624 C C . ALA A 1 331 ? 9.493 1.393 -27.700 1.00 89.25 331 ALA A C 1
ATOM 2626 O O . ALA A 1 331 ? 9.048 1.112 -28.815 1.00 89.25 331 ALA A O 1
ATOM 2627 N N . TRP A 1 332 ? 9.803 2.623 -27.324 1.00 86.44 332 TRP A N 1
ATOM 2628 C CA . TRP A 1 332 ? 9.764 3.758 -28.228 1.00 86.44 332 TRP A CA 1
ATOM 2629 C C . TRP A 1 332 ? 10.952 3.708 -29.198 1.00 86.44 332 TRP A C 1
ATOM 2631 O O . TRP A 1 332 ? 11.978 3.111 -28.873 1.00 86.44 332 TRP A O 1
ATOM 2641 N N . PRO A 1 333 ? 10.883 4.376 -30.364 1.00 86.19 333 PRO A N 1
ATOM 2642 C CA . PRO A 1 333 ? 12.033 4.490 -31.267 1.00 86.19 333 PRO A CA 1
ATOM 2643 C C . PRO A 1 333 ? 13.270 5.123 -30.608 1.00 86.19 333 PRO A C 1
ATOM 2645 O O . PRO A 1 333 ? 14.397 4.852 -31.005 1.00 86.19 333 PRO A O 1
ATOM 2648 N N . THR A 1 334 ? 13.059 5.943 -29.576 1.00 85.00 334 THR A N 1
ATOM 2649 C CA . THR A 1 334 ? 14.094 6.573 -28.742 1.00 85.00 334 THR A CA 1
ATOM 2650 C C . THR A 1 334 ? 14.653 5.656 -27.650 1.00 85.00 334 THR A C 1
ATOM 2652 O O . THR A 1 334 ? 15.495 6.090 -26.862 1.00 85.00 334 THR A O 1
ATOM 2655 N N . ALA A 1 335 ? 14.169 4.416 -27.545 1.00 87.50 335 ALA A N 1
ATOM 2656 C CA . ALA A 1 335 ? 14.603 3.478 -26.525 1.00 87.50 335 ALA A CA 1
ATOM 2657 C C . ALA A 1 335 ? 16.011 2.942 -26.819 1.00 87.50 335 ALA A C 1
ATOM 2659 O O . ALA A 1 335 ? 16.271 2.309 -27.840 1.00 87.50 335 ALA A O 1
ATOM 2660 N N . GLU A 1 336 ? 16.913 3.127 -25.865 1.00 87.38 336 GLU A N 1
ATOM 2661 C CA . GLU A 1 336 ? 18.261 2.588 -25.858 1.00 87.38 336 GLU A CA 1
ATOM 2662 C C . GLU A 1 336 ? 18.358 1.489 -24.798 1.00 87.38 336 GLU A C 1
ATOM 2664 O O . GLU A 1 336 ? 18.475 1.759 -23.597 1.00 87.38 336 GLU A O 1
ATOM 2669 N N . ILE A 1 337 ? 18.325 0.237 -25.254 1.00 89.38 337 ILE A N 1
ATOM 2670 C CA . ILE A 1 337 ? 18.438 -0.943 -24.394 1.00 89.38 337 ILE A CA 1
ATOM 2671 C C . ILE A 1 337 ? 19.833 -1.532 -24.565 1.00 89.38 337 ILE A C 1
ATOM 2673 O O . ILE A 1 337 ? 20.202 -1.967 -25.656 1.00 89.38 337 ILE A O 1
ATOM 2677 N N . SER A 1 338 ? 20.633 -1.548 -23.499 1.00 87.69 338 SER A N 1
ATOM 2678 C CA . SER A 1 338 ? 22.006 -2.048 -23.594 1.00 87.69 338 SER A CA 1
ATOM 2679 C C . SER A 1 338 ? 22.578 -2.561 -22.274 1.00 87.69 338 SER A C 1
ATOM 2681 O O . SER A 1 338 ? 22.159 -2.201 -21.171 1.00 87.69 338 SER A O 1
ATOM 2683 N N . ALA A 1 339 ? 23.619 -3.391 -22.388 1.00 83.88 339 ALA A N 1
ATOM 2684 C CA . ALA A 1 339 ? 24.329 -3.916 -21.229 1.00 83.88 339 ALA A CA 1
ATOM 2685 C C . ALA A 1 339 ? 25.040 -2.823 -20.419 1.00 83.88 339 ALA A C 1
ATOM 2687 O O . ALA A 1 339 ? 25.312 -3.053 -19.250 1.00 83.88 339 ALA A O 1
ATOM 2688 N N . MET A 1 340 ? 25.372 -1.666 -21.007 1.00 84.00 340 MET A N 1
ATOM 2689 C CA . MET A 1 340 ? 25.904 -0.479 -20.325 1.00 84.00 340 MET A CA 1
ATOM 2690 C C . MET A 1 340 ? 25.909 0.743 -21.254 1.00 84.0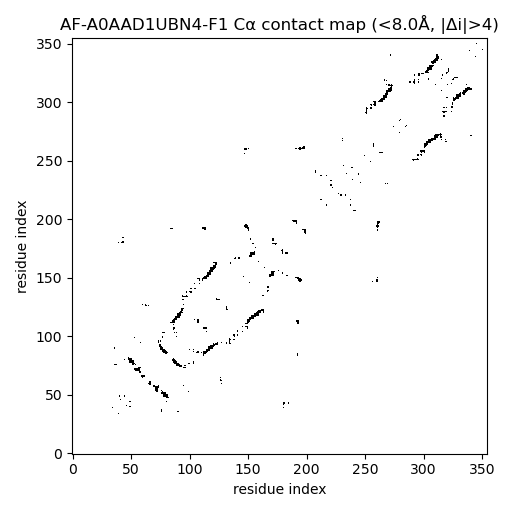0 340 MET A C 1
ATOM 2692 O O . MET A 1 340 ? 25.783 0.609 -22.468 1.00 84.00 340 MET A O 1
ATOM 2696 N N . ARG A 1 341 ? 26.113 1.945 -20.695 1.00 83.12 341 ARG A N 1
ATOM 2697 C CA . ARG A 1 341 ? 26.238 3.184 -21.488 1.00 83.12 341 ARG A CA 1
ATOM 2698 C C . ARG A 1 341 ? 27.349 3.056 -22.534 1.00 83.12 341 ARG A C 1
ATOM 2700 O O . ARG A 1 341 ? 28.431 2.569 -22.205 1.00 83.12 341 ARG A O 1
ATOM 2707 N N . ALA A 1 342 ? 27.104 3.574 -23.740 1.00 85.56 342 ALA A N 1
ATOM 2708 C CA . ALA A 1 342 ? 27.986 3.434 -24.904 1.00 85.56 342 ALA A CA 1
ATOM 2709 C C . ALA A 1 342 ? 29.461 3.751 -24.605 1.00 85.56 342 ALA A C 1
ATOM 2711 O O . ALA A 1 342 ? 30.330 2.945 -24.920 1.00 85.56 342 ALA A O 1
ATOM 2712 N N . LYS A 1 343 ? 29.743 4.859 -23.905 1.00 85.44 343 LYS A N 1
ATOM 2713 C CA . LYS A 1 343 ? 31.113 5.237 -23.516 1.00 85.44 343 LYS A CA 1
ATOM 2714 C C . LYS A 1 343 ? 31.844 4.121 -22.753 1.00 85.44 343 LYS A C 1
ATOM 2716 O O . LYS A 1 343 ? 32.975 3.794 -23.084 1.00 85.44 343 LYS A O 1
ATOM 2721 N N . GLY A 1 344 ? 31.170 3.498 -21.784 1.00 83.19 344 GLY A N 1
ATOM 2722 C CA . GLY A 1 344 ? 31.744 2.393 -21.014 1.00 83.19 344 GLY A CA 1
ATOM 2723 C C . GLY A 1 344 ? 31.875 1.098 -21.821 1.00 83.19 344 GLY A C 1
ATOM 2724 O O . GLY A 1 344 ? 32.806 0.337 -21.585 1.00 83.19 344 GLY A O 1
ATOM 2725 N N . VAL A 1 345 ? 30.981 0.851 -22.791 1.00 85.62 345 VAL A N 1
ATOM 2726 C CA . VAL A 1 345 ? 31.107 -0.299 -23.707 1.00 85.62 345 VAL A CA 1
ATOM 2727 C C . VAL A 1 345 ? 32.374 -0.165 -24.553 1.00 85.62 345 VAL A C 1
ATOM 2729 O O . VAL A 1 345 ? 33.162 -1.104 -24.631 1.00 85.62 345 VAL A O 1
ATOM 2732 N N . VAL A 1 346 ? 32.565 1.002 -25.175 1.00 89.12 346 VAL A N 1
ATOM 2733 C CA . VAL A 1 346 ? 33.672 1.277 -26.106 1.00 89.12 346 VAL A CA 1
ATOM 2734 C C . VAL A 1 346 ? 35.022 1.116 -25.408 1.00 89.12 346 VAL A C 1
ATOM 2736 O O . VAL A 1 346 ? 35.898 0.442 -25.942 1.00 89.12 346 VAL A O 1
ATOM 2739 N N . GLU A 1 347 ? 35.169 1.647 -24.191 1.00 88.69 347 GLU A N 1
ATOM 2740 C CA . GLU A 1 347 ? 36.396 1.516 -23.388 1.00 88.69 347 GLU A CA 1
ATOM 2741 C C . GLU A 1 347 ? 36.771 0.051 -23.095 1.00 88.69 347 GLU A C 1
ATOM 2743 O O . GLU A 1 347 ? 37.953 -0.289 -23.048 1.00 88.69 347 GLU A O 1
ATOM 2748 N N . ILE A 1 348 ? 35.781 -0.829 -22.914 1.00 87.62 348 ILE A N 1
ATOM 2749 C CA . ILE A 1 348 ? 36.013 -2.248 -22.610 1.00 87.62 348 ILE A CA 1
ATOM 2750 C C . ILE A 1 348 ? 36.291 -3.052 -23.884 1.00 87.62 348 ILE A C 1
ATOM 2752 O O . ILE A 1 348 ? 37.236 -3.838 -23.906 1.00 87.62 348 ILE A O 1
ATOM 2756 N N . ILE A 1 349 ? 35.487 -2.868 -24.937 1.00 89.00 349 ILE A N 1
ATOM 2757 C CA . ILE A 1 349 ? 35.613 -3.630 -26.191 1.00 89.00 349 ILE A CA 1
ATOM 2758 C C . ILE A 1 349 ? 36.913 -3.275 -26.918 1.00 89.00 349 ILE A C 1
ATOM 2760 O O . ILE A 1 349 ? 37.633 -4.165 -27.365 1.00 89.00 349 ILE A O 1
ATOM 2764 N N . PHE A 1 350 ? 37.248 -1.987 -26.998 1.00 90.00 350 PHE A N 1
ATOM 2765 C CA . PHE A 1 350 ? 38.421 -1.502 -27.731 1.00 90.00 350 PHE A CA 1
ATOM 2766 C C . PHE A 1 350 ? 39.665 -1.347 -26.856 1.00 90.00 350 PHE A C 1
ATOM 2768 O O . PHE A 1 350 ? 40.632 -0.693 -27.244 1.00 90.00 350 PHE A O 1
ATOM 2775 N N . ARG A 1 351 ? 39.690 -2.002 -25.690 1.00 86.62 351 ARG A N 1
ATOM 2776 C CA . ARG A 1 351 ? 40.823 -1.949 -24.758 1.00 86.62 351 ARG A CA 1
ATOM 2777 C C . ARG A 1 351 ? 42.156 -2.349 -25.404 1.00 86.62 351 ARG A C 1
ATOM 2779 O O . ARG A 1 351 ? 43.184 -1.794 -25.038 1.00 86.62 351 ARG A O 1
ATOM 2786 N N . CYS A 1 352 ? 42.139 -3.277 -26.363 1.00 76.69 352 CYS A N 1
ATOM 2787 C CA . CYS A 1 352 ? 43.332 -3.746 -27.079 1.00 76.69 352 CYS A CA 1
ATOM 2788 C C . CYS A 1 352 ? 43.727 -2.892 -28.297 1.00 76.69 352 CYS A C 1
ATOM 2790 O O . CYS A 1 352 ? 44.786 -3.133 -28.859 1.00 76.69 352 CYS A O 1
ATOM 2792 N N . GLN A 1 353 ? 42.897 -1.934 -28.726 1.00 72.00 353 GLN A N 1
ATOM 2793 C CA . GLN A 1 353 ? 43.202 -1.043 -29.858 1.00 72.00 353 GLN A CA 1
ATOM 2794 C C . GLN A 1 353 ? 43.802 0.302 -29.419 1.00 72.00 353 GLN A C 1
ATOM 2796 O O . GLN A 1 353 ? 44.289 1.049 -30.258 1.00 72.00 353 GLN A O 1
ATOM 2801 N N . ASN A 1 354 ? 43.791 0.593 -28.114 1.00 55.25 354 ASN A N 1
ATOM 2802 C CA . ASN A 1 354 ? 44.414 1.776 -27.512 1.00 55.25 354 ASN A CA 1
ATOM 2803 C C . ASN A 1 354 ? 45.836 1.491 -26.971 1.00 55.25 354 ASN A C 1
ATOM 2805 O O . ASN A 1 354 ? 46.242 2.114 -25.988 1.00 55.25 354 ASN A O 1
ATOM 2809 N N . VAL A 1 355 ? 46.561 0.534 -27.568 1.00 48.31 355 VAL A N 1
ATOM 2810 C CA . VAL A 1 355 ? 47.990 0.275 -27.293 1.00 48.31 355 VAL A CA 1
ATOM 2811 C C . VAL A 1 355 ? 48.830 0.785 -28.447 1.00 48.31 355 VAL A C 1
ATOM 2813 O O . VAL A 1 355 ? 48.475 0.450 -29.599 1.00 48.31 355 VAL A O 1
#

pLDDT: mean 72.08, std 16.61, range [33.84, 91.81]

Nearest PDB structures (foldseek):
  8pn8-assembly1_E  TM=8.938E-01  e=1.663E-27  Methylorubrum extorquens AM1
  3iav-assembly1_A  TM=8.660E-01  e=1.987E-27  Streptomyces coelicolor
  1on3-assembly1_E  TM=8.903E-01  e=2.572E-25  Propionibacterium freudenreichii
  5inf-assembly1_E  TM=8.351E-01  e=7.051E-25  Streptomyces ambofaciens ATCC 23877
  1on9-assembly1_D  TM=8.408E-01  e=2.450E-24  Propionibacterium freudenreichii

InterPro domains:
  IPR011763 Acetyl-coenzyme A carboxyltransferase, C-terminal [PS50989] (256-355)
  IPR029045 ClpP/crotonase-like domain superfamily [SSF52096] (26-165)
  IPR029045 ClpP/crotonase-like domain superfamily [SSF52096] (260-351)
  IPR034733 Acetyl-coenzyme A carboxylase carboxyl transferase subunit beta [PF01039] (34-165)
  IPR034733 Acetyl-coenzyme A carboxylase carboxyl transferase subunit beta [PF01039] (257-353)
  IPR051047 Acyl-CoA Carboxylase Beta Subunit [PTHR43842] (260-352)

Organism: Euplotes crassus (NCBI:txid5936)

Sequence (355 aa):
MSNFKFGRATSEIQCRYSIGRRAKKDNKKRVDHKLTVRERLDLLFDEGTFTEYDRYVVHKCNDFGIKKQKFDTDRVVTGHEKSMEELSMLSHKTSLFSEKVSKIKSQAMLVGARIIEENDSGSAKIQEGVLSLARYAEIFQRNVNSSGVIPQVLLIMGPCAGGAVTKSSVVIRNFKRYQAIASTRNLMSYLPSSNDELPPRREWALEDEANQASPDILNNIIPDDLNKHIIRSWCSKVVCMMLGYRFLDCRSEICLCMCCFNIRGVIFEDVPGFLSGTNQEYGGIIKHGAKLLYAFTECTTPKITDITRKGYRGAFDVMSCKRLSRDMSYAWPTAEISAMRAKGVVEIIFRCQNV

Mean predicted aligned error: 12.22 Å

Radius of gyration: 26.36 Å; Cα contacts (8 Å, |Δi|>4): 486; chains: 1; bounding box: 91×43×72 Å

Solvent-accessible surface area (backbone atoms only — not comparable to full-atom values): 20294 Å² total; per-residue (Å²): 124,67,68,64,54,54,52,48,54,53,50,53,54,54,46,55,50,56,49,59,56,50,65,62,68,77,74,60,85,80,86,58,98,71,76,51,73,65,63,50,47,63,70,64,45,64,92,89,34,69,48,75,47,68,61,76,42,54,78,85,62,64,50,91,68,42,63,80,68,75,43,67,25,48,54,39,52,36,30,32,43,69,67,75,81,37,35,31,46,38,40,38,30,54,38,86,45,31,68,62,52,44,49,50,50,52,50,15,64,73,70,38,13,33,36,40,38,36,38,45,18,83,23,68,45,70,74,52,50,68,59,25,53,56,28,49,51,54,43,49,53,48,46,59,72,35,58,63,43,30,50,52,39,33,39,74,80,47,55,62,34,71,80,52,58,72,64,81,50,56,69,66,88,54,99,44,70,68,59,39,46,55,50,45,55,58,53,56,63,59,47,27,38,18,39,92,37,66,40,58,80,75,86,70,64,89,81,71,51,97,76,64,71,53,65,73,57,66,69,65,61,67,64,90,56,84,85,65,90,48,68,74,67,43,49,51,58,74,38,52,77,60,71,85,75,80,89,72,81,95,45,33,67,58,43,43,50,26,35,34,31,52,39,71,45,79,45,81,38,68,38,83,47,78,83,84,52,72,69,38,58,77,67,37,46,69,64,58,51,49,44,32,36,51,21,39,56,70,27,79,39,61,32,37,34,41,31,57,29,38,31,14,38,70,41,30,52,47,66,48,26,72,92,36,68,33,75,44,79,48,69,42,96,67,39,48,76,40,82,51,62,64,74,66,47,50,58,62,75,46,53,81,72,77,113

Foldseek 3Di:
DVVVVVVVVVVVVVVVVVVVVVVVVPPDDCPDPDDDPVSLVPLQDPPPFKDWPQQQDWDPQPFPPCVVVTDGVNQKTWTQGNPPQAQIEIEDEEQRPLPRLLVSLVVLLVSLAAYEYEDAYQDYDCRVPVNSVVSLVSLVVSLVVCVLWAAYEYEYRHDQDDSSVPNDHHYDDDPDSSVSSVVVSVVVQQFDGTLVDAGDDDDDDPPPDPPPPDVVLLVPQDDPDLPDDRVVVNCCVVCVVPDDDDDDDQALSVLQSCQSGLNAEEFEDDDQDDDDDPCCVVVVVVVRLVSLLVSLLPRQHAYEYEYEAEQEACNNVSRNHPVSNHPYYHYDPNYDHYPHDPVVVCCVVCVVVVD